Protein AF-A0A352MIS0-F1 (afdb_monomer)

Solvent-accessible surface area (backbone atoms only — not comparable to full-atom values): 17230 Å² total; per-residue (Å²): 138,83,95,78,82,84,82,81,82,77,75,85,84,71,78,80,76,74,61,57,56,90,93,34,52,47,68,67,62,78,42,65,86,49,100,72,74,63,78,49,75,65,52,46,50,50,43,48,70,75,68,49,90,69,54,74,72,46,47,55,50,47,52,57,45,40,67,76,45,47,64,54,34,62,76,64,74,35,52,68,59,52,49,52,56,51,53,59,48,39,67,74,35,64,91,38,66,60,61,33,38,48,48,30,53,39,48,21,69,66,20,50,86,85,36,50,70,58,15,32,54,34,46,54,53,35,52,49,54,57,71,79,37,98,69,84,61,54,73,66,54,46,49,52,53,51,46,45,56,70,72,40,88,66,49,78,54,63,66,58,46,51,52,50,29,49,55,28,47,75,69,66,38,39,70,64,23,42,54,46,37,50,51,35,50,75,46,58,47,63,44,30,48,39,28,44,51,37,20,50,40,27,46,72,68,70,36,52,73,58,16,53,51,30,43,49,53,21,60,74,49,42,90,80,36,60,67,41,41,56,52,54,48,43,49,56,51,36,51,57,25,48,59,67,75,40,88,37,61,74,47,51,57,50,41,58,59,53,70,71,46,88,75,33,56,49,85,69,96,49,63,74,53,51,62,73,44,47,90,59,35,53,75,66,58,45,52,51,52,53,53,51,53,52,66,40,43,41,79,90,120

Radius of gyration: 29.42 Å; Cα contacts (8 Å, |Δi|>4): 271; chains: 1; bounding box: 71×63×83 Å

Secondary structure (DSSP, 8-state):
--S---SSS----------EETTEETHHHHTTTSTT----HHHHHHHHHTTPPPPHHHHHHHHHHHHH-THHHHHTT-HHHHHHHHHHHHHHTTT-HHHHHHHHHHHHHHHTTT-HHHHHHHHHHHHHHHHHS-----HHHHHHHHHHHHH-TTS--HHHHHHHHHHHHHTT-HHHHHHHHHHHHHTTTTHHHHHHHHHHHHHHTT-HHHHHHHHHHHHHTGGGS-TTHHHHHHHHHHHHHHHTT---HHHHHHHHHHTT-GGG------HHHHHHHGGGS-HHHHHHHHHHHHHHH----

Mean predicted aligned error: 11.11 Å

Foldseek 3Di:
DDDPPPPPPDDPPPPPPQDDDPNHRPLQVVQVPDPPSDDDLVRLLVCVLVVHDDDPSSLVSVLVCLLVPVVSCVVSVNLVVNLVSLVVVLVVCVVPLQVNLSSLLSNLVSCQPPPVVSSLVSLVVSVVSVVVDPDDHDPVSVVSNLVCLVPGPSDPDLVNLVVVLVVCVVVVVLVSSLVSLVSCVVNVPLNLQS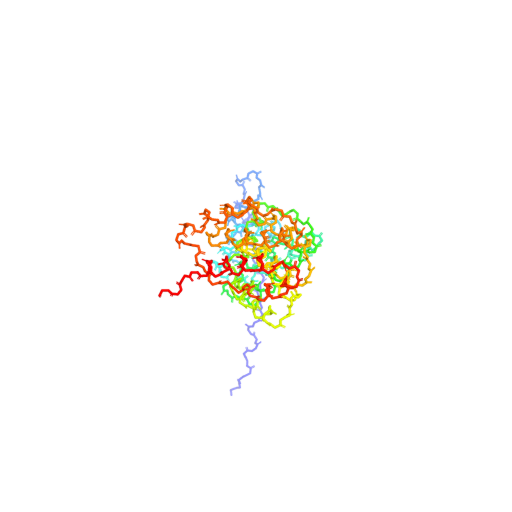LLVNLLSCLLVVNNVSSVVSLVVSVVPVVSHDLLSVLSSLLSVLLSCQLVVHDSVVSVVVNVVSLVDPRNADDDDCVSSLVVCVVSGDPVSSVVSVVSNVSRNDPPD

pLDDT: mean 87.42, std 15.64, range [34.31, 98.69]

Sequence (301 aa):
MDFDDFHLLTEPFSEKIDICMDDSPLDSFLYRINSRNMPTPADVTKRWAEGYPLTDPMNKALIAILVNKISIAVSLDRVKEAESILANELEKVKNNPAECIKLLITMIMLNERLYPAEAKSFYTKAKKLVSDHEIMLDVQTKNSWRLLNMTGDFGANPHILRSRALELIENKKYAEAENIYHEMIELNFELPGTLCHLARVQLLSGREKEAEKSITKAWKIRNMALRYVVPRIIFLRILLLMTKKKDPSLWMARMKKELQNPDIFMEWHIQPLLDIFKSRLTAENHKVLATLAVSMQGKNN

Structure (mmCIF, N/CA/C/O backbone):
data_AF-A0A352MIS0-F1
#
_entry.id   AF-A0A352MIS0-F1
#
loop_
_atom_site.group_PDB
_atom_site.id
_atom_site.type_symbol
_atom_site.label_atom_id
_atom_site.label_alt_id
_atom_site.label_comp_id
_atom_site.label_asym_id
_atom_site.label_entity_id
_atom_site.label_seq_id
_atom_site.pdbx_PDB_ins_code
_atom_site.Cartn_x
_atom_site.Cartn_y
_atom_site.Cartn_z
_atom_site.occupancy
_atom_site.B_iso_or_equiv
_atom_site.auth_seq_id
_atom_site.auth_comp_id
_atom_site.auth_asym_id
_atom_site.auth_atom_id
_atom_site.pdbx_PDB_model_num
ATOM 1 N N . MET A 1 1 ? 20.691 -42.043 -51.158 1.00 40.97 1 MET A N 1
ATOM 2 C CA . MET A 1 1 ? 20.683 -40.568 -51.168 1.00 40.97 1 MET A CA 1
ATOM 3 C C . MET A 1 1 ? 20.412 -40.197 -49.728 1.00 40.97 1 MET A C 1
ATOM 5 O O . MET A 1 1 ? 19.285 -40.373 -49.281 1.00 40.97 1 MET A O 1
ATOM 9 N N . ASP A 1 2 ? 21.489 -39.923 -48.997 1.00 34.31 2 ASP A N 1
ATOM 10 C CA . ASP A 1 2 ? 21.496 -39.780 -47.540 1.00 34.31 2 ASP A CA 1
ATOM 11 C C . ASP A 1 2 ? 21.070 -38.376 -47.106 1.00 34.31 2 ASP A C 1
ATOM 13 O O . ASP A 1 2 ? 21.185 -37.410 -47.857 1.00 34.31 2 ASP A O 1
ATOM 17 N N . PHE A 1 3 ? 20.529 -38.306 -45.893 1.00 40.22 3 PHE A N 1
ATOM 18 C CA . PHE A 1 3 ? 19.785 -37.183 -45.323 1.00 40.22 3 PHE A CA 1
ATOM 19 C C . PHE A 1 3 ? 20.641 -36.373 -44.324 1.00 40.22 3 PHE A C 1
ATOM 21 O O . PHE A 1 3 ? 20.121 -35.919 -43.312 1.00 40.22 3 PHE A O 1
ATOM 28 N N . ASP A 1 4 ? 21.944 -36.209 -44.596 1.00 44.50 4 ASP A N 1
ATOM 29 C CA . ASP A 1 4 ? 22.928 -35.674 -43.629 1.00 44.50 4 ASP A CA 1
ATOM 30 C C . ASP A 1 4 ? 23.561 -34.307 -43.987 1.00 44.50 4 ASP A C 1
ATOM 32 O O . ASP A 1 4 ? 24.426 -33.825 -43.262 1.00 44.50 4 ASP A O 1
ATOM 36 N N . ASP A 1 5 ? 23.100 -33.600 -45.027 1.00 41.38 5 ASP A N 1
ATOM 37 C CA . ASP A 1 5 ? 23.770 -32.372 -45.522 1.00 41.38 5 ASP A CA 1
ATOM 38 C C . ASP A 1 5 ? 23.096 -31.026 -45.161 1.00 41.38 5 ASP A C 1
ATOM 40 O O . ASP A 1 5 ? 23.342 -30.004 -45.801 1.00 41.38 5 ASP A O 1
ATOM 44 N N . PHE A 1 6 ? 22.261 -30.958 -44.116 1.00 42.59 6 PHE A N 1
ATOM 45 C CA . PHE A 1 6 ? 21.561 -29.708 -43.741 1.00 42.59 6 PHE A CA 1
ATOM 46 C C . PHE A 1 6 ? 22.220 -28.864 -42.632 1.00 42.59 6 PHE A C 1
ATOM 48 O O . PHE A 1 6 ? 21.661 -27.844 -42.228 1.00 42.59 6 PHE A O 1
ATOM 55 N N . HIS A 1 7 ? 23.421 -29.222 -42.165 1.00 42.97 7 HIS A N 1
ATOM 56 C CA . HIS A 1 7 ? 24.112 -28.500 -41.082 1.00 42.97 7 HIS A CA 1
ATOM 57 C C . HIS A 1 7 ? 25.207 -27.509 -41.526 1.00 42.97 7 HIS A C 1
ATOM 59 O O . HIS A 1 7 ? 25.875 -26.934 -40.672 1.00 42.97 7 HIS A O 1
ATOM 65 N N . LEU A 1 8 ? 25.368 -27.239 -42.828 1.00 40.41 8 LEU A N 1
ATOM 66 C CA . LEU A 1 8 ? 26.449 -26.381 -43.349 1.00 40.41 8 LEU A CA 1
ATOM 67 C C . LEU A 1 8 ? 26.016 -25.001 -43.892 1.00 40.41 8 LEU A C 1
ATOM 69 O O . LEU A 1 8 ? 26.802 -24.347 -44.567 1.00 40.41 8 LEU A O 1
ATOM 73 N N . LEU A 1 9 ? 24.806 -24.508 -43.592 1.00 39.47 9 LEU A N 1
ATOM 74 C CA . LEU A 1 9 ? 24.324 -23.202 -44.096 1.00 39.47 9 LEU A CA 1
ATOM 75 C C . LEU A 1 9 ? 23.905 -22.195 -43.013 1.00 39.47 9 LEU A C 1
ATOM 77 O O . LEU A 1 9 ? 23.028 -21.363 -43.231 1.00 39.47 9 LEU A O 1
ATOM 81 N N . THR A 1 10 ? 24.562 -22.216 -41.855 1.00 41.19 10 THR A N 1
ATOM 82 C CA . THR A 1 10 ? 24.451 -21.127 -40.870 1.00 41.19 10 THR A CA 1
ATOM 83 C C . THR A 1 10 ? 25.822 -20.718 -40.348 1.00 41.19 10 THR A C 1
ATOM 85 O O . THR A 1 10 ? 26.077 -20.765 -39.148 1.00 41.19 10 THR A O 1
ATOM 88 N N . GLU A 1 11 ? 26.713 -20.301 -41.243 1.00 43.19 11 GLU A N 1
ATOM 89 C CA . GLU A 1 11 ? 27.744 -19.343 -40.844 1.00 43.19 11 GLU A CA 1
ATOM 90 C C . GLU A 1 11 ? 27.165 -17.931 -41.009 1.00 43.19 11 GLU A C 1
ATOM 92 O O . GLU A 1 11 ? 26.722 -17.578 -42.107 1.00 43.19 11 GLU A O 1
ATOM 97 N N . PRO A 1 12 ? 27.110 -17.104 -39.949 1.00 41.25 12 PRO A N 1
ATOM 98 C CA . PRO A 1 12 ? 26.724 -15.714 -40.092 1.00 41.25 12 PRO A CA 1
ATOM 99 C C . PRO A 1 12 ? 27.870 -14.974 -40.786 1.00 41.25 12 PRO A C 1
ATOM 101 O O . PRO A 1 12 ? 28.792 -14.476 -40.143 1.00 41.25 12 PRO A O 1
ATOM 104 N N . PHE A 1 13 ? 27.796 -14.863 -42.110 1.00 43.03 13 PHE A N 1
ATOM 105 C CA . PHE A 1 13 ? 28.510 -13.819 -42.835 1.00 43.03 13 PHE A CA 1
ATOM 106 C C . PHE A 1 13 ? 27.913 -12.466 -42.426 1.00 43.03 13 PHE A C 1
ATOM 108 O O . PHE A 1 13 ? 27.012 -11.941 -43.073 1.00 43.03 13 PHE A O 1
ATOM 115 N N . SER A 1 14 ? 28.399 -11.899 -41.321 1.00 44.19 14 SER A N 1
ATOM 116 C CA . SER A 1 14 ? 28.256 -10.470 -41.038 1.00 44.19 14 SER A CA 1
ATOM 117 C C . SER A 1 14 ? 29.615 -9.791 -41.191 1.00 44.19 14 SER A C 1
ATOM 119 O O . SER A 1 14 ? 30.141 -9.180 -40.257 1.00 44.19 14 SER A O 1
ATOM 121 N N . GLU A 1 15 ? 30.211 -9.896 -42.377 1.00 49.03 15 GLU A N 1
ATOM 122 C CA . GLU A 1 15 ? 31.185 -8.884 -42.765 1.00 49.03 15 GLU A CA 1
ATOM 123 C C . GLU A 1 15 ? 30.423 -7.566 -42.900 1.00 49.03 15 GLU A C 1
ATOM 125 O O . GLU A 1 15 ? 29.580 -7.377 -43.777 1.00 49.03 15 GLU A O 1
ATOM 130 N N . LYS A 1 16 ? 30.659 -6.687 -41.925 1.00 52.78 16 LYS A N 1
ATOM 131 C CA . LYS A 1 16 ? 30.190 -5.306 -41.895 1.00 52.78 16 LYS A CA 1
ATOM 132 C C . LYS A 1 16 ? 30.601 -4.621 -43.197 1.00 52.78 16 LYS A C 1
ATOM 134 O O . LYS A 1 16 ? 31.749 -4.211 -43.347 1.00 52.78 16 LYS A O 1
ATOM 139 N N . ILE A 1 17 ? 29.658 -4.460 -44.116 1.00 52.78 17 ILE A N 1
ATOM 140 C CA . ILE A 1 17 ? 29.817 -3.516 -45.217 1.00 52.78 17 ILE A CA 1
ATOM 141 C C . ILE A 1 17 ? 29.488 -2.143 -44.636 1.00 52.78 17 ILE A C 1
ATOM 143 O O . ILE A 1 17 ? 28.325 -1.739 -44.584 1.00 52.78 17 ILE A O 1
ATOM 147 N N . ASP A 1 18 ? 30.510 -1.441 -44.145 1.00 56.28 18 ASP A N 1
ATOM 148 C CA . ASP A 1 18 ? 30.390 -0.003 -43.929 1.00 56.28 18 ASP A CA 1
ATOM 149 C C . ASP A 1 18 ? 30.204 0.629 -45.312 1.00 56.28 18 ASP A C 1
ATOM 151 O O . ASP A 1 18 ? 31.108 0.629 -46.149 1.00 56.28 18 ASP A O 1
ATOM 155 N N . ILE A 1 19 ? 28.988 1.103 -45.592 1.00 69.06 19 ILE A N 1
ATOM 156 C CA . ILE A 1 19 ? 28.711 1.836 -46.825 1.00 69.06 19 ILE A CA 1
ATOM 157 C C . ILE A 1 19 ? 29.502 3.140 -46.724 1.00 69.06 19 ILE A C 1
ATOM 159 O O . ILE A 1 19 ? 29.155 4.027 -45.944 1.00 69.06 19 ILE A O 1
ATOM 163 N N . CYS A 1 20 ? 30.590 3.232 -47.478 1.00 62.69 20 CYS A N 1
ATOM 164 C CA . CYS A 1 20 ? 31.416 4.426 -47.573 1.00 62.69 20 CYS A CA 1
ATOM 165 C C . CYS A 1 20 ? 31.039 5.219 -48.826 1.00 62.69 20 CYS A C 1
ATOM 167 O O . CYS A 1 20 ? 30.772 4.649 -49.883 1.00 62.69 20 CYS A O 1
ATOM 169 N N . MET A 1 21 ? 31.044 6.543 -48.706 1.00 63.47 21 MET A N 1
ATOM 170 C CA . MET A 1 21 ? 31.012 7.468 -49.835 1.00 63.47 21 MET A CA 1
ATOM 171 C C . MET A 1 21 ? 32.307 8.282 -49.756 1.00 63.47 21 MET A C 1
ATOM 173 O O . MET A 1 21 ? 32.546 8.939 -48.748 1.00 63.47 21 MET A O 1
ATOM 177 N N . ASP A 1 22 ? 33.179 8.174 -50.759 1.00 73.38 22 ASP A N 1
ATOM 178 C CA . ASP A 1 22 ? 34.514 8.803 -50.772 1.00 73.38 22 ASP A CA 1
ATOM 179 C C . ASP A 1 22 ? 35.348 8.520 -49.502 1.00 73.38 22 ASP A C 1
ATOM 181 O O . ASP A 1 22 ? 35.719 9.433 -48.759 1.00 73.38 22 ASP A O 1
ATOM 185 N N . ASP A 1 23 ? 35.583 7.233 -49.208 1.00 68.94 23 ASP A N 1
ATOM 186 C CA . ASP A 1 23 ? 36.371 6.733 -48.060 1.00 68.94 23 ASP A CA 1
ATOM 187 C C . ASP A 1 23 ? 35.885 7.181 -46.670 1.00 68.94 23 ASP A C 1
ATOM 189 O O . ASP A 1 23 ? 36.512 6.910 -45.645 1.00 68.94 23 ASP A O 1
ATOM 193 N N . SER A 1 24 ? 34.736 7.849 -46.616 1.00 54.53 24 SER A N 1
ATOM 194 C CA . SER A 1 24 ? 34.107 8.318 -45.394 1.00 54.53 24 SER A CA 1
ATOM 195 C C . SER A 1 24 ? 32.821 7.517 -45.166 1.00 54.53 24 SER A C 1
ATOM 197 O O . SER A 1 24 ? 32.026 7.365 -46.099 1.00 54.53 24 SER A O 1
ATOM 199 N N . PRO A 1 25 ? 32.566 7.003 -43.949 1.00 72.75 25 PRO A N 1
ATOM 200 C CA . PRO A 1 25 ? 31.336 6.269 -43.660 1.00 72.75 25 PRO A CA 1
ATOM 201 C C . PRO A 1 25 ? 30.116 7.121 -44.017 1.00 72.75 25 PRO A C 1
ATOM 203 O O . PRO A 1 25 ? 30.096 8.308 -43.686 1.00 72.75 25 PRO A O 1
ATOM 206 N N . LEU A 1 26 ? 29.091 6.552 -44.655 1.00 66.44 26 LEU A N 1
ATOM 207 C CA . LEU A 1 26 ? 27.882 7.277 -45.081 1.00 66.44 26 LEU A CA 1
ATOM 208 C C . LEU A 1 26 ? 27.236 8.067 -43.925 1.00 66.44 26 LEU A C 1
ATOM 210 O O . LEU A 1 26 ? 26.732 9.175 -44.119 1.00 66.44 26 LEU A O 1
ATOM 214 N N . ASP A 1 27 ? 27.348 7.548 -42.701 1.00 57.06 27 ASP A N 1
ATOM 215 C CA . ASP A 1 27 ? 26.928 8.221 -41.469 1.00 57.06 27 ASP A CA 1
ATOM 216 C C . ASP A 1 27 ? 27.553 9.611 -41.308 1.00 57.06 27 ASP A C 1
ATOM 218 O O . ASP A 1 27 ? 26.887 10.557 -40.896 1.00 57.06 27 ASP A O 1
ATOM 222 N N . SER A 1 28 ? 28.817 9.777 -41.691 1.00 61.03 28 SER A N 1
ATOM 223 C CA . SER A 1 28 ? 29.518 11.059 -41.604 1.00 61.03 28 SER A CA 1
ATOM 224 C C . SER A 1 28 ? 28.918 12.141 -42.511 1.00 61.03 28 SER A C 1
ATOM 226 O O . SER A 1 28 ? 29.095 13.325 -42.228 1.00 61.03 28 SER A O 1
ATOM 228 N N . PHE A 1 29 ? 28.174 11.771 -43.559 1.00 60.41 29 PHE A N 1
ATOM 229 C CA . PHE A 1 29 ? 27.500 12.720 -44.449 1.00 60.41 29 PHE A CA 1
ATOM 230 C C . PHE A 1 29 ? 26.095 13.072 -43.974 1.00 60.41 29 PHE A C 1
ATOM 232 O O . PHE A 1 29 ? 25.704 14.235 -44.065 1.00 60.41 29 PHE A O 1
ATOM 239 N N . LEU A 1 30 ? 25.359 12.108 -43.414 1.00 58.03 30 LEU A N 1
ATOM 240 C CA . LEU A 1 30 ? 23.990 12.333 -42.937 1.00 58.03 30 LEU A CA 1
ATOM 241 C C . LEU A 1 30 ? 23.923 13.341 -41.775 1.00 58.03 30 LEU A C 1
ATOM 243 O O . LEU A 1 30 ? 22.932 14.056 -41.644 1.00 58.03 30 LEU A O 1
ATOM 247 N N . TYR A 1 31 ? 24.989 13.468 -40.974 1.00 59.62 31 TYR A N 1
ATOM 248 C CA . TYR A 1 31 ? 25.015 14.354 -39.800 1.00 59.62 31 TYR A CA 1
ATOM 249 C C . TYR A 1 31 ? 25.766 15.687 -39.998 1.00 59.62 31 TYR A C 1
ATOM 251 O O . TYR A 1 31 ? 25.828 16.485 -39.062 1.00 59.62 31 TYR A O 1
ATOM 259 N N . ARG A 1 32 ? 26.287 15.983 -41.202 1.00 51.62 32 ARG A N 1
ATOM 260 C CA . ARG A 1 32 ? 27.122 17.179 -41.480 1.00 51.62 32 ARG A CA 1
ATOM 261 C C . ARG A 1 32 ? 26.410 18.534 -41.353 1.00 51.62 32 ARG A C 1
ATOM 263 O O . ARG A 1 32 ? 27.087 19.552 -41.258 1.00 51.62 32 ARG A O 1
ATOM 270 N N . ILE A 1 33 ? 25.075 18.581 -41.367 1.00 53.00 33 ILE A N 1
ATOM 271 C CA . ILE A 1 33 ? 24.319 19.852 -41.440 1.00 53.00 33 ILE A CA 1
ATOM 272 C C . ILE A 1 33 ? 23.927 20.396 -40.050 1.00 53.00 33 ILE A C 1
ATOM 274 O O . ILE A 1 33 ? 23.596 21.573 -39.916 1.00 53.00 33 ILE A O 1
ATOM 278 N N . ASN A 1 34 ? 24.041 19.599 -38.981 1.00 52.34 34 ASN A N 1
ATOM 279 C CA . ASN A 1 34 ? 23.804 20.072 -37.615 1.00 52.34 34 ASN A CA 1
ATOM 280 C C . ASN A 1 34 ? 25.132 20.371 -36.915 1.00 52.34 34 ASN A C 1
ATOM 282 O O . ASN A 1 34 ? 25.963 19.484 -36.746 1.00 52.34 34 ASN A O 1
ATOM 286 N N . SER A 1 35 ? 25.291 21.588 -36.393 1.00 53.94 35 SER A N 1
ATOM 287 C CA . SER A 1 35 ? 26.487 22.090 -35.687 1.00 53.94 35 SER A CA 1
ATOM 288 C C . SER A 1 35 ? 26.909 21.310 -34.424 1.00 53.94 35 SER A C 1
ATOM 290 O O . SER A 1 35 ? 27.808 21.740 -33.705 1.00 53.94 35 SER A O 1
ATOM 292 N N . ARG A 1 36 ? 26.272 20.169 -34.126 1.00 58.12 36 ARG A N 1
ATOM 293 C CA . ARG A 1 36 ? 26.530 19.328 -32.950 1.00 58.12 36 ARG A CA 1
ATOM 294 C C . ARG A 1 36 ? 26.977 17.894 -33.262 1.00 58.12 36 ARG A C 1
ATOM 296 O O . ARG A 1 36 ? 27.264 17.189 -32.303 1.00 58.12 36 ARG A O 1
ATOM 303 N N . ASN A 1 37 ? 27.051 17.452 -34.528 1.00 71.44 37 ASN A N 1
ATOM 304 C CA . ASN A 1 37 ? 27.482 16.087 -34.917 1.00 71.44 37 ASN A CA 1
ATOM 305 C C . ASN A 1 37 ? 26.815 14.931 -34.130 1.00 71.44 37 ASN A C 1
ATOM 307 O O . ASN A 1 37 ? 27.353 13.828 -34.070 1.00 71.44 37 ASN A O 1
ATOM 311 N N . MET A 1 38 ? 25.660 15.159 -33.500 1.00 75.44 38 MET A N 1
ATOM 312 C CA . MET A 1 38 ? 24.995 14.159 -32.668 1.00 75.44 38 MET A CA 1
ATOM 313 C C . MET A 1 38 ? 23.722 13.681 -33.367 1.00 75.44 38 MET A C 1
ATOM 315 O O . MET A 1 38 ? 22.924 14.527 -33.783 1.00 75.44 38 MET A O 1
ATOM 319 N N . PRO A 1 39 ? 23.518 12.358 -33.488 1.00 84.06 39 PRO A N 1
ATOM 320 C CA . PRO A 1 39 ? 22.301 11.804 -34.063 1.00 84.06 39 PRO A CA 1
ATOM 321 C C . PRO A 1 39 ? 21.094 12.249 -33.234 1.00 84.06 39 PRO A C 1
ATOM 323 O O . PRO A 1 39 ? 21.139 12.274 -31.999 1.00 84.06 39 PRO A O 1
ATOM 326 N N . THR A 1 40 ? 20.007 12.620 -33.904 1.00 89.62 40 THR A N 1
ATOM 327 C CA . THR A 1 40 ? 18.755 12.947 -33.221 1.00 89.62 40 THR A CA 1
ATOM 328 C C . THR A 1 40 ? 18.119 11.675 -32.650 1.00 89.62 40 THR A C 1
ATOM 330 O O . THR A 1 40 ? 18.433 10.567 -33.094 1.00 89.62 40 THR A O 1
ATOM 333 N N . PRO A 1 41 ? 17.170 11.781 -31.702 1.00 91.94 41 PRO A N 1
ATOM 334 C CA . PRO A 1 41 ? 16.432 10.612 -31.230 1.00 91.94 41 PRO A CA 1
ATOM 335 C C . PRO A 1 41 ? 15.756 9.802 -32.348 1.00 91.94 41 PRO A C 1
ATOM 337 O O . PRO A 1 41 ? 15.657 8.578 -32.247 1.00 91.94 41 PRO A O 1
ATOM 340 N N . ALA A 1 42 ? 15.315 10.469 -33.421 1.00 91.69 42 ALA A N 1
ATOM 341 C CA . ALA A 1 42 ? 14.729 9.811 -34.585 1.00 91.69 42 ALA A CA 1
ATOM 342 C C . ALA A 1 42 ? 15.775 9.000 -35.361 1.00 91.69 42 ALA A C 1
ATOM 344 O O . ALA A 1 42 ? 15.501 7.856 -35.713 1.00 91.69 42 ALA A O 1
ATOM 345 N N . ASP A 1 43 ? 16.979 9.546 -35.545 1.00 93.19 43 ASP A N 1
ATOM 346 C CA . ASP A 1 43 ? 18.075 8.858 -36.235 1.00 93.19 43 ASP A CA 1
ATOM 347 C C . ASP A 1 43 ? 18.523 7.612 -35.466 1.00 93.19 43 ASP A C 1
ATOM 349 O O . ASP A 1 43 ? 18.662 6.538 -36.047 1.00 93.19 43 ASP A O 1
ATOM 353 N N . VAL A 1 44 ? 18.669 7.730 -34.139 1.00 95.44 44 VAL A N 1
ATOM 354 C CA . VAL A 1 44 ? 19.007 6.593 -33.267 1.00 95.44 44 VAL A CA 1
ATOM 355 C C . VAL A 1 44 ? 17.928 5.513 -33.344 1.00 95.44 44 VAL A C 1
ATOM 357 O O . VAL A 1 44 ? 18.248 4.340 -33.512 1.00 95.44 44 VAL A O 1
ATOM 360 N N . THR A 1 45 ? 16.651 5.902 -33.267 1.00 94.12 45 THR A N 1
ATOM 361 C CA . THR A 1 45 ? 15.527 4.955 -33.326 1.00 94.12 45 THR A CA 1
ATOM 362 C C . THR A 1 45 ? 15.437 4.267 -34.685 1.00 94.12 45 THR A C 1
ATOM 364 O O . THR A 1 45 ? 15.220 3.061 -34.735 1.00 94.12 45 THR A O 1
ATOM 367 N N . LYS A 1 46 ? 15.616 5.014 -35.782 1.00 94.50 46 LYS A N 1
ATOM 368 C CA . LYS A 1 46 ? 15.592 4.472 -37.144 1.00 94.50 46 LYS A CA 1
ATOM 369 C C . LYS A 1 46 ? 16.731 3.477 -37.353 1.00 94.50 46 LYS A C 1
ATOM 371 O O . LYS A 1 46 ? 16.478 2.345 -37.748 1.00 94.50 46 LYS A O 1
ATOM 376 N N . ARG A 1 47 ? 17.959 3.874 -37.009 1.00 95.00 47 ARG A N 1
ATOM 377 C CA . ARG A 1 47 ? 19.142 3.012 -37.114 1.00 95.00 47 ARG A CA 1
ATOM 378 C C . ARG A 1 47 ? 18.974 1.729 -36.300 1.00 95.00 47 ARG A C 1
ATOM 380 O O . ARG A 1 47 ? 19.298 0.647 -36.780 1.00 95.00 47 ARG A O 1
ATOM 387 N N . TRP A 1 48 ? 18.441 1.859 -35.085 1.00 96.69 48 TRP A N 1
ATOM 388 C CA . TRP A 1 48 ? 18.119 0.720 -34.238 1.00 96.69 48 TRP A CA 1
ATOM 389 C C . TRP A 1 48 ? 17.065 -0.186 -34.882 1.00 96.69 48 TRP A C 1
ATOM 391 O O . TRP A 1 48 ? 17.294 -1.382 -34.984 1.00 96.69 48 TRP A O 1
ATOM 401 N N . ALA A 1 49 ? 15.959 0.367 -35.391 1.00 95.56 49 ALA A N 1
ATOM 402 C CA . ALA A 1 49 ? 14.910 -0.394 -36.075 1.00 95.56 49 ALA A CA 1
ATOM 403 C C . ALA A 1 49 ? 15.454 -1.223 -37.252 1.00 95.56 49 ALA A C 1
ATOM 405 O O . ALA A 1 49 ? 15.082 -2.384 -37.417 1.00 95.56 49 ALA A O 1
ATOM 406 N N . GLU A 1 50 ? 16.374 -0.640 -38.021 1.00 95.31 50 GLU A N 1
ATOM 407 C CA . GLU A 1 50 ? 17.043 -1.265 -39.167 1.00 95.31 50 GLU A CA 1
ATOM 408 C C . GLU A 1 50 ? 18.095 -2.320 -38.760 1.00 95.31 50 GLU A C 1
ATOM 410 O O . GLU A 1 50 ? 18.638 -3.013 -39.615 1.00 95.31 50 GLU A O 1
ATOM 415 N N . GLY A 1 51 ? 18.370 -2.492 -37.461 1.00 94.44 51 GLY A N 1
ATOM 416 C CA . GLY A 1 51 ? 19.299 -3.502 -36.942 1.00 94.44 51 GLY A CA 1
ATOM 417 C C . GLY A 1 51 ? 20.769 -3.153 -37.076 1.00 94.44 51 GLY A C 1
ATOM 418 O O . GLY A 1 51 ? 21.623 -4.013 -36.863 1.00 94.44 51 GLY A O 1
ATOM 419 N N . TYR A 1 52 ? 21.077 -1.897 -37.380 1.00 93.94 52 TYR A N 1
ATOM 420 C CA . TYR A 1 52 ? 22.453 -1.441 -37.413 1.00 93.94 52 TYR A CA 1
ATOM 421 C C . TYR A 1 52 ? 23.030 -1.319 -35.997 1.00 93.94 52 TYR A C 1
ATOM 423 O O . TYR A 1 52 ? 22.332 -0.911 -35.062 1.00 93.94 52 TYR A O 1
ATOM 431 N N . PRO A 1 53 ? 24.333 -1.597 -35.828 1.00 91.38 53 PRO A N 1
ATOM 432 C CA . PRO A 1 53 ? 25.001 -1.414 -34.552 1.00 91.38 53 PRO A CA 1
ATOM 433 C C . PRO A 1 53 ? 24.980 0.062 -34.140 1.00 91.38 53 PRO A C 1
ATOM 435 O O . PRO A 1 53 ? 25.210 0.970 -34.950 1.00 91.38 53 PRO A O 1
ATOM 438 N N . LEU A 1 54 ? 24.731 0.285 -32.852 1.00 92.62 54 LEU A N 1
ATOM 439 C CA . LEU A 1 54 ? 24.757 1.601 -32.228 1.00 92.62 54 LEU A CA 1
ATOM 440 C C . LEU A 1 54 ? 26.104 1.830 -31.542 1.00 92.62 54 LEU A C 1
ATOM 442 O O . LEU A 1 54 ? 26.643 0.941 -30.883 1.00 92.62 54 LEU A O 1
ATOM 446 N N . THR A 1 55 ? 26.635 3.042 -31.673 1.00 92.00 55 THR A N 1
ATOM 447 C CA . THR A 1 55 ? 27.801 3.490 -30.899 1.00 92.00 55 THR A CA 1
ATOM 448 C C . THR A 1 55 ? 27.429 3.689 -29.426 1.00 92.00 55 THR A C 1
ATOM 450 O O . THR A 1 55 ? 26.252 3.817 -29.089 1.00 92.00 55 THR A O 1
ATOM 453 N N . ASP A 1 56 ? 28.408 3.786 -28.524 1.00 90.94 56 ASP A N 1
ATOM 454 C CA . ASP A 1 56 ? 28.130 4.025 -27.097 1.00 90.94 56 ASP A CA 1
ATOM 455 C C . ASP A 1 56 ? 27.282 5.285 -26.826 1.00 90.94 56 ASP A C 1
ATOM 457 O O . ASP A 1 56 ? 26.327 5.200 -26.045 1.00 90.94 56 ASP A O 1
ATOM 461 N N . PRO A 1 57 ? 27.537 6.447 -27.468 1.00 92.38 57 PRO A N 1
ATOM 462 C CA . PRO A 1 57 ? 26.658 7.608 -27.334 1.00 92.38 57 PRO A CA 1
ATOM 463 C C . PRO A 1 57 ? 25.231 7.344 -27.834 1.00 92.38 57 PRO A C 1
ATOM 465 O O . PRO A 1 57 ? 24.272 7.775 -27.193 1.00 92.38 57 PRO A O 1
ATOM 468 N N . MET A 1 58 ? 25.077 6.607 -28.941 1.00 94.12 58 MET A N 1
ATOM 469 C CA . MET A 1 58 ? 23.765 6.220 -29.471 1.00 94.12 58 MET A CA 1
ATOM 470 C C . MET A 1 58 ? 23.036 5.255 -28.533 1.00 94.12 58 MET A C 1
ATOM 472 O O . MET A 1 58 ? 21.843 5.427 -28.317 1.00 94.12 58 MET A O 1
ATOM 476 N N . ASN A 1 59 ? 23.736 4.298 -27.916 1.00 95.19 59 ASN A N 1
ATOM 477 C CA . ASN A 1 59 ? 23.162 3.399 -26.913 1.00 95.19 59 ASN A CA 1
ATOM 478 C C . ASN A 1 59 ? 22.644 4.173 -25.696 1.00 95.19 59 ASN A C 1
ATOM 480 O O . ASN A 1 59 ? 21.518 3.949 -25.253 1.00 95.19 59 ASN A O 1
ATOM 484 N N . LYS A 1 60 ? 23.415 5.145 -25.191 1.00 93.75 60 LYS A N 1
ATOM 485 C CA . LYS A 1 60 ? 22.961 6.030 -24.103 1.00 93.75 60 LYS A CA 1
ATOM 486 C C . LYS A 1 60 ? 21.724 6.836 -24.503 1.00 93.75 60 LYS A C 1
ATOM 488 O O . LYS A 1 60 ? 20.787 6.957 -23.713 1.00 93.75 60 LYS A O 1
ATOM 493 N N . ALA A 1 61 ? 21.701 7.360 -25.729 1.00 94.38 61 ALA A N 1
ATOM 494 C CA . ALA A 1 61 ? 20.537 8.058 -26.262 1.00 94.38 61 ALA A CA 1
ATOM 495 C C . ALA A 1 61 ? 19.323 7.123 -26.389 1.00 94.38 61 ALA A C 1
ATOM 497 O O . ALA A 1 61 ? 18.225 7.504 -25.988 1.00 94.38 61 ALA A O 1
ATOM 498 N N . LEU A 1 62 ? 19.515 5.890 -26.866 1.00 96.31 62 LEU A N 1
ATOM 499 C CA . LEU A 1 62 ? 18.459 4.886 -26.972 1.00 96.31 62 LEU A CA 1
ATOM 500 C C . LEU A 1 62 ? 17.873 4.538 -25.600 1.00 96.31 62 LEU A C 1
ATOM 502 O O . LEU A 1 62 ? 16.655 4.528 -25.460 1.00 96.31 62 LEU A O 1
ATOM 506 N N . ILE A 1 63 ? 18.698 4.335 -24.570 1.00 96.88 63 ILE A N 1
ATOM 507 C CA . ILE A 1 63 ? 18.217 4.098 -23.198 1.00 96.88 63 ILE A CA 1
ATOM 508 C C . ILE A 1 63 ? 17.335 5.261 -22.730 1.00 96.88 63 ILE A C 1
ATOM 510 O O . ILE A 1 63 ? 16.224 5.040 -22.246 1.00 96.88 63 ILE A O 1
ATOM 514 N N . ALA A 1 64 ? 17.779 6.505 -22.932 1.00 95.38 64 ALA A N 1
ATOM 515 C CA . ALA A 1 64 ? 16.986 7.681 -22.580 1.00 95.38 64 ALA A CA 1
ATOM 516 C C . ALA A 1 64 ? 15.654 7.743 -23.352 1.00 95.38 64 ALA A C 1
ATOM 518 O O . ALA A 1 64 ? 14.629 8.129 -22.785 1.00 95.38 64 ALA A O 1
ATOM 519 N N . ILE A 1 65 ? 15.643 7.343 -24.627 1.00 95.12 65 ILE A N 1
ATOM 520 C CA . ILE A 1 65 ? 14.425 7.241 -25.442 1.00 95.12 65 ILE A CA 1
ATOM 521 C C . ILE A 1 65 ? 13.495 6.163 -24.883 1.00 95.12 65 ILE A C 1
ATOM 523 O O . ILE A 1 65 ? 12.318 6.446 -24.672 1.00 95.12 65 ILE A O 1
ATOM 527 N N . LEU A 1 66 ? 14.005 4.963 -24.599 1.00 95.38 66 LEU A N 1
ATOM 528 C CA . LEU A 1 66 ? 13.222 3.833 -24.094 1.00 95.38 66 LEU A CA 1
ATOM 529 C C . LEU A 1 66 ? 12.574 4.147 -22.742 1.00 95.38 66 LEU A C 1
ATOM 531 O O . LEU A 1 66 ? 11.386 3.890 -22.566 1.00 95.38 66 LEU A O 1
ATOM 535 N N . VAL A 1 67 ? 13.308 4.784 -21.827 1.00 94.06 67 VAL A N 1
ATOM 536 C CA . VAL A 1 67 ? 12.774 5.203 -20.519 1.00 94.06 67 VAL A CA 1
ATOM 537 C C . VAL A 1 67 ? 11.625 6.207 -20.662 1.00 94.06 67 VAL A C 1
ATOM 539 O O . VAL A 1 67 ? 10.672 6.185 -19.885 1.00 94.06 67 VAL A O 1
ATOM 542 N N . ASN A 1 68 ? 11.681 7.083 -21.667 1.00 92.44 68 ASN A N 1
ATOM 543 C CA . ASN A 1 68 ? 10.644 8.091 -21.888 1.00 92.44 68 ASN A CA 1
ATOM 544 C C . ASN A 1 68 ? 9.490 7.604 -22.777 1.00 92.44 68 ASN A C 1
ATOM 546 O O . ASN A 1 68 ? 8.370 8.098 -22.649 1.00 92.44 68 ASN A O 1
ATOM 550 N N . LYS A 1 69 ? 9.745 6.670 -23.700 1.00 94.19 69 LYS A N 1
ATOM 551 C CA . LYS A 1 69 ? 8.787 6.234 -24.724 1.00 94.19 69 LYS A CA 1
ATOM 552 C C . LYS A 1 69 ? 8.973 4.758 -25.086 1.00 94.19 69 LYS A C 1
ATOM 554 O O . LYS A 1 69 ? 9.252 4.400 -26.230 1.00 94.19 69 LYS A O 1
ATOM 559 N N . ILE A 1 70 ? 8.742 3.893 -24.101 1.00 94.62 70 ILE A N 1
ATOM 560 C CA . ILE A 1 70 ? 8.939 2.440 -24.213 1.00 94.62 70 ILE A CA 1
ATOM 561 C C . ILE A 1 70 ? 8.104 1.773 -25.321 1.00 94.62 70 ILE A C 1
ATOM 563 O O . ILE A 1 70 ? 8.495 0.741 -25.860 1.00 94.62 70 ILE A O 1
ATOM 567 N N . SER A 1 71 ? 6.990 2.393 -25.731 1.00 92.88 71 SER A N 1
ATOM 568 C CA . SER A 1 71 ? 6.130 1.898 -26.816 1.00 92.88 71 SER A CA 1
ATOM 569 C C . SER A 1 71 ? 6.831 1.799 -28.172 1.00 92.88 71 SER A C 1
ATOM 571 O O . SER A 1 71 ? 6.362 1.056 -29.034 1.00 92.88 71 SER A O 1
ATOM 573 N N . ILE A 1 72 ? 7.959 2.494 -28.364 1.00 95.00 72 ILE A N 1
ATOM 574 C CA . ILE A 1 72 ? 8.792 2.355 -29.564 1.00 95.00 72 ILE A CA 1
ATOM 575 C C . ILE A 1 72 ? 9.303 0.914 -29.699 1.00 95.00 72 ILE A C 1
ATOM 577 O O . ILE A 1 72 ? 9.180 0.343 -30.775 1.00 95.00 72 ILE A O 1
ATOM 581 N N . ALA A 1 73 ? 9.796 0.295 -28.619 1.00 95.81 73 ALA A N 1
ATOM 582 C CA . ALA A 1 73 ? 10.310 -1.078 -28.666 1.00 95.81 73 ALA A CA 1
ATOM 583 C C . ALA A 1 73 ? 9.227 -2.090 -29.062 1.00 95.81 73 ALA A C 1
ATOM 585 O O . ALA A 1 73 ? 9.482 -2.993 -29.852 1.00 95.81 73 ALA A O 1
ATOM 586 N N . VAL A 1 74 ? 8.007 -1.903 -28.549 1.00 93.00 74 VAL A N 1
ATOM 587 C CA . VAL A 1 74 ? 6.848 -2.744 -28.886 1.00 93.00 74 VAL A CA 1
ATOM 588 C C . VAL A 1 74 ? 6.429 -2.541 -30.343 1.00 93.00 74 VAL A C 1
ATOM 590 O O . VAL A 1 74 ? 6.152 -3.507 -31.041 1.00 93.00 74 VAL A O 1
ATOM 593 N N . SER A 1 75 ? 6.416 -1.294 -30.820 1.00 94.25 75 SER A N 1
ATOM 594 C CA . SER A 1 75 ? 6.011 -0.971 -32.199 1.00 94.25 75 SER A CA 1
ATOM 595 C C . SER A 1 75 ? 6.996 -1.497 -33.247 1.00 94.25 75 SER A C 1
ATOM 597 O O . SER A 1 75 ? 6.606 -1.725 -34.386 1.00 94.25 75 SER A O 1
ATOM 599 N N . LEU A 1 76 ? 8.263 -1.664 -32.864 1.00 95.38 76 LEU A N 1
ATOM 600 C CA . LEU A 1 76 ? 9.336 -2.176 -33.716 1.00 95.38 76 LEU A CA 1
ATOM 601 C C . LEU A 1 76 ? 9.576 -3.686 -33.556 1.00 95.38 76 LEU A C 1
ATOM 603 O O . LEU A 1 76 ? 10.513 -4.195 -34.157 1.00 95.38 76 LEU A O 1
ATOM 607 N N . ASP A 1 77 ? 8.788 -4.381 -32.727 1.00 95.62 77 ASP A N 1
ATOM 608 C CA . ASP A 1 77 ? 8.990 -5.796 -32.370 1.00 95.62 77 ASP A CA 1
ATOM 609 C C . ASP A 1 77 ? 10.403 -6.113 -31.828 1.00 95.62 77 ASP A C 1
ATOM 611 O O . ASP A 1 77 ? 11.001 -7.155 -32.079 1.00 95.62 77 ASP A O 1
ATOM 615 N N . ARG A 1 78 ? 10.970 -5.182 -31.049 1.00 96.81 78 ARG A N 1
ATOM 616 C CA . ARG A 1 78 ? 12.329 -5.270 -30.473 1.00 96.81 78 ARG A CA 1
ATOM 617 C C . ARG A 1 78 ? 12.333 -5.350 -28.950 1.00 96.81 78 ARG A C 1
ATOM 619 O O . ARG A 1 78 ? 13.232 -4.846 -28.278 1.00 96.81 78 ARG A O 1
ATOM 626 N N . VAL A 1 79 ? 11.313 -5.985 -28.374 1.00 95.06 79 VAL A N 1
ATOM 627 C CA . VAL A 1 79 ? 11.107 -6.035 -26.915 1.00 95.06 79 VAL A CA 1
ATOM 628 C C . VAL A 1 79 ? 12.271 -6.717 -26.191 1.00 95.06 79 VAL A C 1
ATOM 630 O O . VAL A 1 79 ? 12.794 -6.157 -25.232 1.00 95.06 79 VAL A O 1
ATOM 633 N N . LYS A 1 80 ? 12.733 -7.882 -26.665 1.00 95.88 80 LYS A N 1
ATOM 634 C CA . LYS A 1 80 ? 13.823 -8.629 -26.009 1.00 95.88 80 LYS A CA 1
ATOM 635 C C . LYS A 1 80 ? 15.182 -7.947 -26.121 1.00 95.88 80 LYS A C 1
ATOM 637 O O . LYS A 1 80 ? 15.977 -7.987 -25.187 1.00 95.88 80 LYS A O 1
ATOM 642 N N . GLU A 1 81 ? 15.430 -7.269 -27.232 1.00 96.62 81 GLU A N 1
ATOM 643 C CA . GLU A 1 81 ? 16.649 -6.486 -27.399 1.00 96.62 81 GLU A CA 1
ATOM 644 C C . GLU A 1 81 ? 16.645 -5.246 -26.498 1.00 96.62 81 GLU A C 1
ATOM 646 O O . GLU A 1 81 ? 17.624 -4.996 -25.798 1.00 96.62 81 GLU A O 1
ATOM 651 N N . ALA A 1 82 ? 15.524 -4.515 -26.438 1.00 97.06 82 ALA A N 1
ATOM 652 C CA . ALA A 1 82 ? 15.361 -3.404 -25.504 1.00 97.06 82 ALA A CA 1
ATOM 653 C C . ALA A 1 82 ? 15.544 -3.864 -24.049 1.00 97.06 82 ALA A C 1
ATOM 655 O O . ALA A 1 82 ? 16.227 -3.195 -23.276 1.00 97.06 82 ALA A O 1
ATOM 656 N N . GLU A 1 83 ? 14.994 -5.028 -23.685 1.00 96.50 83 GLU A N 1
ATOM 657 C CA . GLU A 1 83 ? 15.191 -5.644 -22.370 1.00 96.50 83 GLU A CA 1
ATOM 658 C C . GLU A 1 83 ? 16.678 -5.918 -22.095 1.00 96.50 83 GLU A C 1
ATOM 660 O O . GLU A 1 83 ? 17.177 -5.534 -21.038 1.00 96.50 83 GLU A O 1
ATOM 665 N N . SER A 1 84 ? 17.410 -6.502 -23.052 1.00 96.94 84 SER A N 1
ATOM 666 C CA . SER A 1 84 ? 18.849 -6.762 -22.914 1.00 96.94 84 SER A CA 1
ATOM 667 C C . SER A 1 84 ? 19.669 -5.478 -22.761 1.00 96.94 84 SER A C 1
ATOM 669 O O . SER A 1 84 ? 20.587 -5.437 -21.941 1.00 96.94 84 SER A O 1
ATOM 671 N N . ILE A 1 85 ? 19.351 -4.426 -23.523 1.00 97.00 85 ILE A N 1
ATOM 672 C CA . ILE A 1 85 ? 20.027 -3.123 -23.432 1.00 97.00 85 ILE A CA 1
ATOM 673 C C . ILE A 1 85 ? 19.801 -2.508 -22.044 1.00 97.00 85 ILE A C 1
ATOM 675 O O . ILE A 1 85 ? 20.754 -2.066 -21.401 1.00 97.00 85 ILE A O 1
ATOM 679 N N . LEU A 1 86 ? 18.557 -2.528 -21.555 1.00 97.50 86 LEU A N 1
ATOM 680 C CA . LEU A 1 86 ? 18.201 -2.014 -20.231 1.00 97.50 86 LEU A CA 1
ATOM 681 C C . LEU A 1 86 ? 18.833 -2.840 -19.101 1.00 97.50 86 LEU A C 1
ATOM 683 O O . LEU A 1 86 ? 19.308 -2.260 -18.129 1.00 97.50 86 LEU A O 1
ATOM 687 N N . ALA A 1 87 ? 18.895 -4.169 -19.234 1.00 97.25 87 ALA A N 1
ATOM 688 C CA . ALA A 1 87 ? 19.539 -5.051 -18.260 1.00 97.25 87 ALA A CA 1
ATOM 689 C C . ALA A 1 87 ? 21.052 -4.792 -18.157 1.00 97.25 87 ALA A C 1
ATOM 691 O O . ALA A 1 87 ? 21.595 -4.712 -17.055 1.00 97.25 87 ALA A O 1
ATOM 692 N N . ASN A 1 88 ? 21.721 -4.588 -19.296 1.00 96.88 88 ASN A N 1
ATOM 693 C CA . ASN A 1 88 ? 23.137 -4.222 -19.325 1.00 96.88 88 ASN A CA 1
ATOM 694 C C . ASN A 1 88 ? 23.386 -2.858 -18.669 1.00 96.88 88 ASN A C 1
ATOM 696 O O . ASN A 1 88 ? 24.390 -2.680 -17.981 1.00 96.88 88 ASN A O 1
ATOM 700 N N . GLU A 1 89 ? 22.489 -1.888 -18.865 1.00 97.56 89 GLU A N 1
ATOM 701 C CA . GLU A 1 89 ? 22.606 -0.590 -18.198 1.00 97.56 89 GLU A CA 1
ATOM 702 C C . GLU A 1 89 ? 22.338 -0.688 -16.693 1.00 97.56 89 GLU A C 1
ATOM 704 O O . GLU A 1 89 ? 23.059 -0.075 -15.906 1.00 97.56 89 GLU A O 1
ATOM 709 N N . LEU A 1 90 ? 21.368 -1.510 -16.282 1.00 97.12 90 LEU A N 1
ATOM 710 C CA . LEU A 1 90 ? 21.044 -1.752 -14.877 1.00 97.12 90 LEU A CA 1
ATOM 711 C C . LEU A 1 90 ? 22.269 -2.234 -14.085 1.00 97.12 90 LEU A C 1
ATOM 713 O O . LEU A 1 90 ? 22.505 -1.754 -12.977 1.00 97.12 90 LEU A O 1
ATOM 717 N N . GLU A 1 91 ? 23.088 -3.114 -14.666 1.00 97.62 91 GLU A N 1
ATOM 718 C CA . GLU A 1 91 ? 24.321 -3.597 -14.030 1.00 97.62 91 GLU A CA 1
ATOM 719 C C . GLU A 1 91 ? 25.362 -2.481 -13.837 1.00 97.62 91 GLU A C 1
ATOM 721 O O . GLU A 1 91 ? 26.049 -2.436 -12.812 1.00 97.62 91 GLU A O 1
ATOM 726 N N . LYS A 1 92 ? 25.452 -1.528 -14.775 1.00 97.19 92 LYS A N 1
ATOM 727 C CA . LYS A 1 92 ? 26.366 -0.376 -14.664 1.00 97.19 92 LYS A CA 1
ATOM 728 C C . LYS A 1 92 ? 25.927 0.604 -13.582 1.00 97.19 92 LYS A C 1
ATOM 730 O O . LYS A 1 92 ? 26.775 1.196 -12.916 1.00 97.19 92 LYS A O 1
ATOM 735 N N . VAL A 1 93 ? 24.617 0.778 -13.394 1.00 96.75 93 VAL A N 1
ATOM 736 C CA . VAL A 1 93 ? 24.053 1.722 -12.415 1.00 96.75 93 VAL A CA 1
ATOM 737 C C . VAL A 1 93 ? 23.670 1.071 -11.086 1.00 96.75 93 VAL A C 1
ATOM 739 O O . VAL A 1 93 ? 23.045 1.732 -10.264 1.00 96.75 93 VAL A O 1
ATOM 742 N N . LYS A 1 94 ? 24.082 -0.177 -10.815 1.00 96.31 94 LYS A N 1
ATOM 743 C CA . LYS A 1 94 ? 23.713 -0.932 -9.596 1.00 96.31 94 LYS A CA 1
ATOM 744 C C . LYS A 1 94 ? 24.016 -0.229 -8.267 1.00 96.31 94 LYS A C 1
ATOM 746 O O . LYS A 1 94 ? 23.354 -0.483 -7.268 1.00 96.31 94 LYS A O 1
ATOM 751 N N . ASN A 1 95 ? 24.995 0.677 -8.265 1.00 96.12 95 ASN A N 1
ATOM 752 C CA . ASN A 1 95 ? 25.377 1.483 -7.099 1.00 96.12 95 ASN A CA 1
ATOM 753 C C . ASN A 1 95 ? 24.581 2.800 -6.980 1.00 96.12 95 ASN A C 1
ATOM 755 O O . ASN A 1 95 ? 24.829 3.587 -6.071 1.00 96.12 95 ASN A O 1
ATOM 759 N N . ASN A 1 96 ? 23.648 3.062 -7.899 1.00 96.31 96 ASN A N 1
ATOM 760 C CA . ASN A 1 96 ? 22.740 4.204 -7.898 1.00 96.31 96 ASN A CA 1
ATOM 761 C C . ASN A 1 96 ? 21.286 3.695 -7.829 1.00 96.31 96 ASN A C 1
ATOM 763 O O . ASN A 1 96 ? 20.672 3.414 -8.865 1.00 96.31 96 ASN A O 1
ATOM 767 N N . PRO A 1 97 ? 20.713 3.584 -6.618 1.00 95.75 97 PRO A N 1
ATOM 768 C CA . PRO A 1 97 ? 19.375 3.031 -6.431 1.00 95.75 97 PRO A CA 1
ATOM 769 C C . PRO A 1 97 ? 18.267 3.785 -7.181 1.00 95.75 97 PRO A C 1
ATOM 771 O O . PRO A 1 97 ? 17.321 3.158 -7.655 1.00 95.75 97 PRO A O 1
ATOM 774 N N . ALA A 1 98 ? 18.383 5.109 -7.335 1.00 95.44 98 ALA A N 1
ATOM 775 C CA . ALA A 1 98 ? 17.386 5.913 -8.043 1.00 95.44 98 ALA A CA 1
ATOM 776 C C . ALA A 1 98 ? 17.324 5.558 -9.539 1.00 95.44 98 ALA A C 1
ATOM 778 O O . ALA A 1 98 ? 16.242 5.306 -10.072 1.00 95.44 98 ALA A O 1
ATOM 779 N N . GLU A 1 99 ? 18.484 5.461 -10.196 1.00 96.25 99 GLU A N 1
ATOM 780 C CA . GLU A 1 99 ? 18.562 5.044 -11.602 1.00 96.25 99 GLU A CA 1
ATOM 781 C C . GLU A 1 99 ? 18.180 3.567 -11.780 1.00 96.25 99 GLU A C 1
ATOM 783 O O . GLU A 1 99 ? 17.472 3.227 -12.728 1.00 96.25 99 GLU A O 1
ATOM 788 N N . CYS A 1 100 ? 18.535 2.693 -10.828 1.00 97.25 100 CYS A N 1
ATOM 789 C CA . CYS A 1 100 ? 18.078 1.299 -10.835 1.00 97.25 100 CYS A CA 1
ATOM 790 C C . CYS A 1 100 ? 16.552 1.192 -10.843 1.00 97.25 100 CYS A C 1
ATOM 792 O O . CYS A 1 100 ? 15.985 0.451 -11.644 1.00 97.25 100 CYS A O 1
ATOM 794 N N . ILE A 1 101 ? 15.873 1.937 -9.964 1.00 96.31 101 ILE A N 1
ATOM 795 C CA . ILE A 1 101 ? 14.407 1.931 -9.882 1.00 96.31 101 ILE A CA 1
ATOM 796 C C . ILE A 1 101 ? 13.794 2.418 -11.194 1.00 96.31 101 ILE A C 1
ATOM 798 O O . ILE A 1 101 ? 12.859 1.798 -11.697 1.00 96.31 101 ILE A O 1
ATOM 802 N N . LYS A 1 102 ? 14.340 3.484 -11.783 1.00 96.94 102 LYS A N 1
ATOM 803 C CA . LYS A 1 102 ? 13.877 4.029 -13.063 1.00 96.94 102 LYS A CA 1
ATOM 804 C C . LYS A 1 102 ? 13.997 3.021 -14.211 1.00 96.94 102 LYS A C 1
ATOM 806 O O . LYS A 1 102 ? 13.046 2.845 -14.979 1.00 96.94 102 LYS A O 1
ATOM 811 N N . LEU A 1 103 ? 15.125 2.315 -14.304 1.00 97.56 103 LEU A N 1
ATOM 812 C CA . LEU A 1 103 ? 15.317 1.258 -15.300 1.00 97.56 103 LEU A CA 1
ATOM 813 C C . LEU A 1 103 ? 14.394 0.063 -15.045 1.00 97.56 103 LEU A C 1
ATOM 815 O O . LEU A 1 103 ? 13.741 -0.401 -15.977 1.00 97.56 103 LEU A O 1
ATOM 819 N N . LEU A 1 104 ? 14.253 -0.387 -13.795 1.00 97.25 104 LEU A N 1
ATOM 820 C CA . LEU A 1 104 ? 13.343 -1.482 -13.449 1.00 97.25 104 LEU A CA 1
ATOM 821 C C . LEU A 1 104 ? 11.885 -1.143 -13.783 1.00 97.25 104 LEU A C 1
ATOM 823 O O . LEU A 1 104 ? 11.197 -1.973 -14.363 1.00 97.25 104 LEU A O 1
ATOM 827 N N . ILE A 1 105 ? 11.423 0.078 -13.498 1.00 95.50 105 ILE A N 1
ATOM 828 C CA . ILE A 1 105 ? 10.093 0.569 -13.904 1.00 95.50 105 ILE A CA 1
ATOM 829 C C . ILE A 1 105 ? 9.913 0.472 -15.417 1.00 95.50 105 ILE A C 1
ATOM 831 O O . ILE A 1 105 ? 8.889 -0.023 -15.888 1.00 95.50 105 ILE A O 1
ATOM 835 N N . THR A 1 106 ? 10.926 0.889 -16.174 1.00 96.00 106 THR A N 1
ATOM 836 C CA . THR A 1 106 ? 10.911 0.807 -17.638 1.00 96.00 106 THR A CA 1
ATOM 837 C C . THR A 1 106 ? 10.809 -0.649 -18.106 1.00 96.00 106 THR A C 1
ATOM 839 O O . THR A 1 106 ? 10.001 -0.954 -18.981 1.00 96.00 106 THR A O 1
ATOM 842 N N . MET A 1 107 ? 11.556 -1.568 -17.483 1.00 96.75 107 MET A N 1
ATOM 843 C CA . MET A 1 107 ? 11.502 -3.003 -17.790 1.00 96.75 107 MET A CA 1
ATOM 844 C C . MET A 1 107 ? 10.156 -3.644 -17.421 1.00 96.75 107 MET A C 1
ATOM 846 O O . MET A 1 107 ? 9.694 -4.517 -18.153 1.00 96.75 107 MET A O 1
ATOM 850 N N . ILE A 1 108 ? 9.500 -3.209 -16.339 1.00 94.50 108 ILE A N 1
ATOM 851 C CA . ILE A 1 108 ? 8.144 -3.662 -15.977 1.00 94.50 108 ILE A CA 1
ATOM 852 C C . ILE A 1 108 ? 7.158 -3.252 -17.072 1.00 94.50 108 ILE A C 1
ATOM 854 O O . ILE A 1 108 ? 6.454 -4.103 -17.607 1.00 94.50 108 ILE A O 1
ATOM 858 N N . MET A 1 109 ? 7.155 -1.970 -17.457 1.00 92.62 109 MET A N 1
ATOM 859 C CA . MET A 1 109 ? 6.259 -1.447 -18.497 1.00 92.62 109 MET A CA 1
ATOM 860 C C . MET A 1 109 ? 6.494 -2.108 -19.862 1.00 92.62 109 MET A C 1
ATOM 862 O O . MET A 1 109 ? 5.546 -2.334 -20.610 1.00 92.62 109 MET A O 1
ATOM 866 N N . LEU A 1 110 ? 7.752 -2.423 -20.185 1.00 94.56 110 LEU A N 1
ATOM 867 C CA . LEU A 1 110 ? 8.126 -3.123 -21.414 1.00 94.56 110 LEU A CA 1
ATOM 868 C C . LEU A 1 110 ? 7.555 -4.548 -21.464 1.00 94.56 110 LEU A C 1
ATOM 870 O O . LEU A 1 110 ? 7.099 -4.996 -22.514 1.00 94.56 110 LEU A O 1
ATOM 874 N N . ASN A 1 111 ? 7.583 -5.254 -20.332 1.00 91.62 111 ASN A N 1
ATOM 875 C CA . ASN A 1 111 ? 7.256 -6.676 -20.258 1.00 91.62 111 ASN A CA 1
ATOM 876 C C . ASN A 1 111 ? 5.810 -6.960 -19.837 1.00 91.62 111 ASN A C 1
ATOM 878 O O . ASN A 1 111 ? 5.345 -8.077 -20.024 1.00 91.62 111 ASN A O 1
ATOM 882 N N . GLU A 1 112 ? 5.071 -5.975 -19.320 1.00 87.75 112 GLU A N 1
ATOM 883 C CA . GLU A 1 112 ? 3.781 -6.195 -18.655 1.00 87.75 112 GLU A CA 1
ATOM 884 C C . GLU A 1 112 ? 2.769 -7.006 -19.469 1.00 87.75 112 GLU A C 1
ATOM 886 O O . GLU A 1 112 ? 2.076 -7.858 -18.920 1.00 87.75 112 GLU A O 1
ATOM 891 N N . ARG A 1 113 ? 2.701 -6.769 -20.781 1.00 83.62 113 ARG A N 1
ATOM 892 C CA . ARG A 1 113 ? 1.723 -7.434 -21.653 1.00 83.62 113 ARG A CA 1
ATOM 893 C C . ARG A 1 113 ? 2.207 -8.753 -22.237 1.00 83.62 113 ARG A C 1
ATOM 895 O O . ARG A 1 113 ? 1.393 -9.632 -22.490 1.00 83.62 113 ARG A O 1
ATOM 902 N N . LEU A 1 114 ? 3.503 -8.854 -22.516 1.00 86.50 114 LEU A N 1
ATOM 903 C CA . LEU A 1 114 ? 4.072 -9.956 -23.297 1.00 86.50 114 LEU A CA 1
ATOM 904 C C . LEU A 1 114 ? 4.738 -11.010 -22.406 1.00 86.50 114 LEU A C 1
ATOM 906 O O . LEU A 1 114 ? 4.709 -12.192 -22.729 1.00 86.50 114 LEU A O 1
ATOM 910 N N . TYR A 1 115 ? 5.305 -10.580 -21.279 1.00 89.62 115 TYR A N 1
ATOM 911 C CA . TYR A 1 115 ? 6.150 -11.368 -20.381 1.00 89.62 115 TYR A CA 1
ATOM 912 C C . TYR A 1 115 ? 5.818 -11.024 -18.911 1.00 89.62 115 TYR A C 1
ATOM 914 O O . TYR A 1 115 ? 6.610 -10.398 -18.196 1.00 89.62 115 TYR A O 1
ATOM 922 N N . PRO A 1 116 ? 4.601 -11.362 -18.437 1.00 83.88 116 PRO A N 1
ATOM 923 C CA . PRO A 1 116 ? 4.104 -10.913 -17.135 1.00 83.88 116 PRO A CA 1
ATOM 924 C C . PRO A 1 116 ? 4.894 -11.483 -15.945 1.00 83.88 116 PRO A C 1
ATOM 926 O O . PRO A 1 116 ? 4.971 -10.840 -14.895 1.00 83.88 116 PRO A O 1
ATOM 929 N N . ALA A 1 117 ? 5.505 -12.663 -16.084 1.00 84.69 117 ALA A N 1
ATOM 930 C CA . ALA A 1 117 ? 6.317 -13.267 -15.027 1.00 84.69 117 ALA A CA 1
ATOM 931 C C . ALA A 1 117 ? 7.618 -12.476 -14.792 1.00 84.69 117 ALA A C 1
ATOM 933 O O . ALA A 1 117 ? 7.998 -12.203 -13.650 1.00 84.69 117 ALA A O 1
ATOM 934 N N . GLU A 1 118 ? 8.262 -12.042 -15.870 1.00 90.31 118 GLU A N 1
ATOM 935 C CA . GLU A 1 118 ? 9.463 -11.215 -15.873 1.00 90.31 118 GLU A CA 1
ATOM 936 C C . GLU A 1 118 ? 9.153 -9.821 -15.332 1.00 90.31 118 GLU A C 1
ATOM 938 O O . GLU A 1 118 ? 9.830 -9.351 -14.414 1.00 90.31 118 GLU A O 1
ATOM 943 N N . ALA A 1 119 ? 8.067 -9.201 -15.808 1.00 89.69 119 ALA A N 1
ATOM 944 C CA . ALA A 1 119 ? 7.582 -7.931 -15.275 1.00 89.69 119 ALA A CA 1
ATOM 945 C C . ALA A 1 119 ? 7.333 -8.010 -13.757 1.00 89.69 119 ALA A C 1
ATOM 947 O O . ALA A 1 119 ? 7.781 -7.136 -13.010 1.00 89.69 119 ALA A O 1
ATOM 948 N N . LYS A 1 120 ? 6.733 -9.105 -13.268 1.00 85.56 120 LYS A N 1
ATOM 949 C CA . LYS A 1 120 ? 6.568 -9.353 -11.828 1.00 85.56 120 LYS A CA 1
ATOM 950 C C . LYS A 1 120 ? 7.907 -9.483 -11.100 1.00 85.56 120 LYS A C 1
ATOM 952 O O . LYS A 1 120 ? 8.069 -8.907 -10.024 1.00 85.56 120 LYS A O 1
ATOM 957 N N . SER A 1 121 ? 8.886 -10.183 -11.678 1.00 90.25 121 SER A N 1
ATOM 958 C CA . SER A 1 121 ? 10.228 -10.276 -11.091 1.00 90.25 121 SER A CA 1
ATOM 959 C C . SER A 1 121 ? 10.906 -8.906 -10.977 1.00 90.25 121 SER A C 1
ATOM 961 O O . SER A 1 121 ? 11.498 -8.613 -9.932 1.00 90.25 121 SER A O 1
ATOM 963 N N . PHE A 1 122 ? 10.819 -8.061 -12.008 1.00 94.50 122 PHE A N 1
ATOM 964 C CA . PHE A 1 122 ? 11.365 -6.702 -11.969 1.00 94.50 122 PHE A CA 1
ATOM 965 C C . PHE A 1 122 ? 10.639 -5.835 -10.940 1.00 94.50 122 PHE A C 1
ATOM 967 O O . PHE A 1 122 ? 11.292 -5.117 -10.182 1.00 94.50 122 PHE A O 1
ATOM 974 N N . TYR A 1 123 ? 9.315 -5.970 -10.838 1.00 91.81 123 TYR A N 1
ATOM 975 C CA . TYR A 1 123 ? 8.510 -5.291 -9.828 1.00 91.81 123 TYR A CA 1
ATOM 976 C C . TYR A 1 123 ? 8.950 -5.645 -8.405 1.00 91.81 123 TYR A C 1
ATOM 978 O O . TYR A 1 123 ? 9.177 -4.746 -7.595 1.00 91.81 123 TYR A O 1
ATOM 986 N N . THR A 1 124 ? 9.167 -6.929 -8.099 1.00 87.25 124 THR A N 1
ATOM 987 C CA . THR A 1 124 ? 9.673 -7.352 -6.782 1.00 87.25 124 THR A CA 1
ATOM 988 C C . THR A 1 124 ? 11.037 -6.732 -6.463 1.00 87.25 124 THR A C 1
ATOM 990 O O . THR A 1 124 ? 11.246 -6.260 -5.344 1.00 87.25 124 THR A O 1
ATOM 993 N N . LYS A 1 125 ? 11.956 -6.678 -7.439 1.00 93.56 125 LYS A N 1
ATOM 994 C CA . LYS A 1 125 ? 13.275 -6.042 -7.266 1.00 93.56 125 LYS A CA 1
ATOM 995 C C . LYS A 1 125 ? 13.152 -4.536 -7.016 1.00 93.56 125 LYS A C 1
ATOM 997 O O . LYS A 1 125 ? 13.777 -4.025 -6.089 1.00 93.56 125 LYS A O 1
ATOM 1002 N N . ALA A 1 126 ? 12.324 -3.843 -7.799 1.00 93.50 126 ALA A N 1
ATOM 1003 C CA . ALA A 1 126 ? 12.094 -2.407 -7.653 1.00 93.50 126 ALA A CA 1
ATOM 1004 C C . ALA A 1 126 ? 11.462 -2.077 -6.297 1.00 93.50 126 ALA A C 1
ATOM 1006 O O . ALA A 1 126 ? 11.931 -1.175 -5.605 1.00 93.50 126 ALA A O 1
ATOM 1007 N N . LYS A 1 127 ? 10.458 -2.861 -5.881 1.00 89.75 127 LYS A N 1
ATOM 1008 C CA . LYS A 1 127 ? 9.786 -2.707 -4.586 1.00 89.75 127 LYS A CA 1
ATOM 1009 C C . LYS A 1 127 ? 10.781 -2.834 -3.439 1.00 89.75 127 LYS A C 1
ATOM 1011 O O . LYS A 1 127 ? 10.827 -1.956 -2.587 1.00 89.75 127 LYS A O 1
ATOM 1016 N N . LYS A 1 128 ? 11.629 -3.868 -3.465 1.00 88.94 128 LYS A N 1
ATOM 1017 C CA . LYS A 1 128 ? 12.681 -4.054 -2.460 1.00 88.94 128 LYS A CA 1
ATOM 1018 C C . LYS A 1 128 ? 13.631 -2.851 -2.392 1.00 88.94 128 LYS A C 1
ATOM 1020 O O . LYS A 1 128 ? 13.883 -2.350 -1.305 1.00 88.94 128 LYS A O 1
ATOM 1025 N N . LEU A 1 129 ? 14.107 -2.348 -3.534 1.00 92.81 129 LEU A N 1
ATOM 1026 C CA . LEU A 1 129 ? 15.005 -1.185 -3.561 1.00 92.81 129 LEU A CA 1
ATOM 1027 C C . LEU A 1 129 ? 14.362 0.082 -2.986 1.00 92.81 129 LEU A C 1
ATOM 1029 O O . LEU A 1 129 ? 15.033 0.810 -2.257 1.00 92.81 129 LEU A O 1
ATOM 1033 N N . VAL A 1 130 ? 13.083 0.324 -3.293 1.00 89.56 130 VAL A N 1
ATOM 1034 C CA . VAL A 1 130 ? 12.307 1.446 -2.738 1.00 89.56 130 VAL A CA 1
ATOM 1035 C C . VAL A 1 130 ? 12.137 1.310 -1.223 1.00 89.56 130 VAL A C 1
ATOM 1037 O O . VAL A 1 130 ? 12.186 2.314 -0.522 1.00 89.56 130 VAL A O 1
ATOM 1040 N N . SER A 1 131 ? 11.933 0.095 -0.708 1.00 83.38 131 SER A N 1
ATOM 1041 C CA . SER A 1 131 ? 11.788 -0.148 0.733 1.00 83.38 131 SER A CA 1
ATOM 1042 C C . SER A 1 131 ? 13.112 -0.037 1.495 1.00 83.38 131 SER A C 1
ATOM 1044 O O . SER A 1 131 ? 13.131 0.495 2.602 1.00 83.38 131 SER A O 1
ATOM 1046 N N . ASP A 1 132 ? 14.213 -0.519 0.912 1.00 85.75 132 ASP A N 1
ATOM 1047 C CA . ASP A 1 132 ? 15.527 -0.575 1.567 1.00 85.75 132 ASP A CA 1
ATOM 1048 C C . ASP A 1 132 ? 16.191 0.812 1.697 1.00 85.75 132 ASP A C 1
ATOM 1050 O O . ASP A 1 132 ? 17.131 0.981 2.473 1.00 85.75 132 ASP A O 1
ATOM 1054 N N . HIS A 1 133 ? 15.721 1.813 0.947 1.00 82.75 133 HIS A N 1
ATOM 1055 C CA . HIS A 1 133 ? 16.374 3.114 0.852 1.00 82.75 133 HIS A CA 1
ATOM 1056 C C . HIS A 1 133 ? 15.354 4.260 0.854 1.00 82.75 133 HIS A C 1
ATOM 1058 O O . HIS A 1 133 ? 14.367 4.241 0.122 1.00 82.75 133 HIS A O 1
ATOM 1064 N N . GLU A 1 134 ? 15.639 5.336 1.591 1.00 84.19 134 GLU A N 1
ATOM 1065 C CA . GLU A 1 134 ? 14.851 6.576 1.547 1.00 84.19 134 GLU A CA 1
ATOM 1066 C C . GLU A 1 134 ? 15.186 7.390 0.277 1.00 84.19 134 GLU A C 1
ATOM 1068 O O . GLU A 1 134 ? 15.824 8.442 0.317 1.00 84.19 134 GLU A O 1
ATOM 1073 N N . ILE A 1 135 ? 14.817 6.856 -0.893 1.00 86.62 135 ILE A N 1
ATOM 1074 C CA . ILE A 1 135 ? 15.214 7.405 -2.197 1.00 86.62 135 ILE A CA 1
ATOM 1075 C C . ILE A 1 135 ? 14.271 8.527 -2.616 1.00 86.62 135 ILE A C 1
ATOM 1077 O O . ILE A 1 135 ? 13.064 8.343 -2.792 1.00 86.62 135 ILE A O 1
ATOM 1081 N N . MET A 1 136 ? 14.860 9.687 -2.889 1.00 88.50 136 MET A N 1
ATOM 1082 C CA . MET A 1 136 ? 14.195 10.786 -3.580 1.00 88.50 136 MET A CA 1
ATOM 1083 C C . MET A 1 136 ? 14.133 10.482 -5.081 1.00 88.50 136 MET A C 1
ATOM 1085 O O . MET A 1 136 ? 15.067 10.769 -5.824 1.00 88.50 136 MET A O 1
ATOM 1089 N N . LEU A 1 137 ? 13.030 9.873 -5.522 1.00 90.88 137 LEU A N 1
ATOM 1090 C CA . LEU A 1 137 ? 12.741 9.682 -6.946 1.00 90.88 137 LEU A CA 1
ATOM 1091 C C . LEU A 1 137 ? 12.344 11.013 -7.596 1.00 90.88 137 LEU A C 1
ATOM 1093 O O . LEU A 1 137 ? 11.621 11.814 -6.993 1.00 90.88 137 LEU A O 1
ATOM 1097 N N . ASP A 1 138 ? 12.755 11.221 -8.848 1.00 93.50 138 ASP A N 1
ATOM 1098 C CA . ASP A 1 138 ? 12.252 12.336 -9.645 1.00 93.50 138 ASP A CA 1
ATOM 1099 C C . ASP A 1 138 ? 10.731 12.216 -9.868 1.00 93.50 138 ASP A C 1
ATOM 1101 O O . ASP A 1 138 ? 10.121 11.152 -9.708 1.00 93.50 138 ASP A O 1
ATOM 1105 N N . VAL A 1 139 ? 10.095 13.335 -10.224 1.00 88.44 139 VAL A N 1
ATOM 1106 C CA . VAL A 1 139 ? 8.630 13.431 -10.329 1.00 88.44 139 VAL A CA 1
ATOM 1107 C C . VAL A 1 139 ? 8.058 12.419 -11.325 1.00 88.44 139 VAL A C 1
ATOM 1109 O O . VAL A 1 139 ? 7.017 11.820 -11.052 1.00 88.44 139 VAL A O 1
ATOM 1112 N N . GLN A 1 140 ? 8.727 12.202 -12.460 1.00 90.50 140 GLN A N 1
ATOM 1113 C CA . GLN A 1 140 ? 8.262 11.286 -13.498 1.00 90.50 140 GLN A CA 1
ATOM 1114 C C . GLN A 1 140 ? 8.369 9.838 -13.019 1.00 90.50 140 GLN A C 1
ATOM 1116 O O . GLN A 1 140 ? 7.373 9.116 -13.054 1.00 90.50 140 GLN A O 1
ATOM 1121 N N . THR A 1 141 ? 9.525 9.438 -12.484 1.00 92.38 141 THR A N 1
ATOM 1122 C CA . THR A 1 141 ? 9.742 8.086 -11.947 1.00 92.38 141 THR A CA 1
ATOM 1123 C C . THR A 1 141 ? 8.766 7.772 -10.812 1.00 92.38 141 THR A C 1
ATOM 1125 O O . THR A 1 141 ? 8.170 6.695 -10.778 1.00 92.38 141 THR A O 1
ATOM 1128 N N . LYS A 1 142 ? 8.507 8.741 -9.924 1.00 88.69 142 LYS A N 1
ATOM 1129 C CA . LYS A 1 142 ? 7.513 8.611 -8.849 1.00 88.69 142 LYS A CA 1
ATOM 1130 C C . LYS A 1 142 ? 6.093 8.408 -9.384 1.00 88.69 142 LYS A C 1
ATOM 1132 O O . LYS A 1 142 ? 5.342 7.602 -8.833 1.00 88.69 142 LYS A O 1
ATOM 1137 N N . ASN A 1 143 ? 5.716 9.127 -10.441 1.00 86.44 143 ASN A N 1
ATOM 1138 C CA . ASN A 1 143 ? 4.402 8.983 -11.067 1.00 86.44 143 ASN A CA 1
ATOM 1139 C C . ASN A 1 143 ? 4.248 7.618 -11.747 1.00 86.44 143 ASN A C 1
ATOM 1141 O O . ASN A 1 143 ? 3.223 6.970 -11.546 1.00 86.44 143 ASN A O 1
ATOM 1145 N N . SER A 1 144 ? 5.266 7.153 -12.478 1.00 89.25 144 SER A N 1
ATOM 1146 C CA . SER A 1 144 ? 5.262 5.820 -13.095 1.00 89.25 144 SER A CA 1
ATOM 1147 C C . SER A 1 144 ? 5.201 4.709 -12.047 1.00 89.25 144 SER A C 1
ATOM 1149 O O . SER A 1 144 ? 4.397 3.791 -12.181 1.00 89.25 144 SER A O 1
ATOM 1151 N N . TRP A 1 145 ? 5.971 4.823 -10.959 1.00 90.56 145 TRP A N 1
ATOM 1152 C CA . TRP A 1 145 ? 5.909 3.880 -9.838 1.00 90.56 145 TRP A CA 1
ATOM 1153 C C . TRP A 1 145 ? 4.510 3.817 -9.219 1.00 90.56 145 TRP A C 1
ATOM 1155 O O . TRP A 1 145 ? 3.957 2.741 -8.999 1.00 90.56 145 TRP A O 1
ATOM 1165 N N . ARG A 1 146 ? 3.898 4.984 -8.981 1.00 84.31 146 ARG A N 1
ATOM 1166 C CA . ARG A 1 146 ? 2.528 5.069 -8.471 1.00 84.31 146 ARG A CA 1
ATOM 1167 C C . ARG A 1 146 ? 1.529 4.431 -9.434 1.00 84.31 146 ARG A C 1
ATOM 1169 O O . ARG A 1 146 ? 0.638 3.731 -8.967 1.00 84.31 146 ARG A O 1
ATOM 1176 N N . LEU A 1 147 ? 1.664 4.674 -10.738 1.00 82.69 147 LEU A N 1
ATOM 1177 C CA . LEU A 1 147 ? 0.788 4.086 -11.747 1.00 82.69 147 LEU A CA 1
ATOM 1178 C C . LEU A 1 147 ? 0.896 2.559 -11.735 1.00 82.69 147 LEU A C 1
ATOM 1180 O O . LEU A 1 147 ? -0.129 1.906 -11.605 1.00 82.69 147 LEU A O 1
ATOM 1184 N N . LEU A 1 148 ? 2.113 2.003 -11.746 1.00 85.75 148 LEU A N 1
ATOM 1185 C CA . LEU A 1 148 ? 2.340 0.554 -11.659 1.00 85.75 148 LEU A CA 1
ATOM 1186 C C . LEU A 1 148 ? 1.702 -0.068 -10.410 1.00 85.75 148 LEU A C 1
ATOM 1188 O O . LEU A 1 148 ? 1.099 -1.131 -10.499 1.00 85.75 148 LEU A O 1
ATOM 1192 N N . ASN A 1 149 ? 1.765 0.615 -9.265 1.00 78.38 149 ASN A N 1
ATOM 1193 C CA . ASN A 1 149 ? 1.112 0.164 -8.031 1.00 78.38 149 ASN A CA 1
ATOM 1194 C C . ASN A 1 149 ? -0.422 0.245 -8.076 1.00 78.38 149 ASN A C 1
ATOM 1196 O O . ASN A 1 149 ? -1.091 -0.425 -7.292 1.00 78.38 149 ASN A O 1
ATOM 1200 N N . MET A 1 150 ? -0.981 1.086 -8.949 1.00 68.00 150 MET A N 1
ATOM 1201 C CA . MET A 1 150 ? -2.425 1.245 -9.119 1.00 68.00 150 MET A CA 1
ATOM 1202 C C . MET A 1 150 ? -3.003 0.324 -10.197 1.00 68.00 150 MET A C 1
ATOM 1204 O O . MET A 1 150 ? -4.136 -0.126 -10.045 1.00 68.00 150 MET A O 1
ATOM 1208 N N . THR A 1 151 ? -2.274 0.100 -11.295 1.00 69.56 151 THR A N 1
ATOM 1209 C CA . THR A 1 151 ? -2.786 -0.578 -12.499 1.00 69.56 151 THR A CA 1
ATOM 1210 C C . THR A 1 151 ? -2.178 -1.947 -12.744 1.00 69.56 151 THR A C 1
ATOM 1212 O O . THR A 1 151 ? -2.801 -2.751 -13.429 1.00 69.56 151 THR A O 1
ATOM 1215 N N . GLY A 1 152 ? -0.974 -2.209 -12.236 1.00 58.88 152 GLY A N 1
ATOM 1216 C CA . GLY A 1 152 ? -0.279 -3.459 -12.495 1.00 58.88 152 GLY A CA 1
ATOM 1217 C C . GLY A 1 152 ? -0.866 -4.604 -11.678 1.00 58.88 152 GLY A C 1
ATOM 1218 O O . GLY A 1 152 ? -0.962 -4.514 -10.455 1.00 58.88 152 GLY A O 1
ATOM 1219 N N . ASP A 1 153 ? -1.130 -5.733 -12.336 1.00 60.03 153 ASP A N 1
ATOM 1220 C CA . ASP A 1 153 ? -1.388 -7.037 -11.692 1.00 60.03 153 ASP A CA 1
ATOM 1221 C C . ASP A 1 153 ? -0.101 -7.651 -11.077 1.00 60.03 153 ASP A C 1
ATOM 1223 O O . ASP A 1 153 ? 0.007 -8.842 -10.787 1.00 60.03 153 ASP A O 1
ATOM 1227 N N . PHE A 1 154 ? 0.939 -6.826 -10.906 1.00 59.34 154 PHE A N 1
ATOM 1228 C CA . PHE A 1 154 ? 2.217 -7.198 -10.294 1.00 59.34 154 PHE A CA 1
ATOM 1229 C C . PHE A 1 154 ? 2.173 -7.136 -8.769 1.00 59.34 154 PHE A C 1
ATOM 1231 O O . PHE A 1 154 ? 2.889 -7.889 -8.104 1.00 59.34 154 PHE A O 1
ATOM 1238 N N . GLY A 1 155 ? 1.334 -6.250 -8.224 1.00 55.00 155 GLY A N 1
ATOM 1239 C CA . GLY A 1 155 ? 0.961 -6.236 -6.816 1.00 55.00 155 GLY A CA 1
ATOM 1240 C C . GLY A 1 155 ? -0.227 -7.163 -6.585 1.00 55.00 155 GLY A C 1
ATOM 1241 O O . GLY A 1 155 ? -1.079 -7.320 -7.456 1.00 55.00 155 GLY A O 1
ATOM 1242 N N . ALA A 1 156 ? -0.316 -7.783 -5.409 1.00 63.19 156 ALA A N 1
ATOM 1243 C CA . ALA A 1 156 ? -1.541 -8.477 -5.041 1.00 63.19 156 ALA A CA 1
ATOM 1244 C C . ALA A 1 156 ? -2.698 -7.466 -5.096 1.00 63.19 156 ALA A C 1
ATOM 1246 O O . ALA A 1 156 ? -2.651 -6.443 -4.411 1.00 63.19 156 ALA A O 1
ATOM 1247 N N . ASN A 1 157 ? -3.699 -7.730 -5.944 1.00 74.50 157 ASN A N 1
ATOM 1248 C CA . ASN A 1 157 ? -4.882 -6.887 -6.107 1.00 74.50 157 ASN A CA 1
ATOM 1249 C C . ASN A 1 157 ? -5.358 -6.397 -4.722 1.00 74.50 157 ASN A C 1
ATOM 1251 O O . ASN A 1 157 ? -5.672 -7.235 -3.868 1.00 74.50 157 ASN A O 1
ATOM 1255 N N . PRO A 1 158 ? -5.414 -5.077 -4.456 1.00 83.25 158 PRO A N 1
ATOM 1256 C CA . PRO A 1 158 ? -5.691 -4.572 -3.114 1.00 83.25 158 PRO A CA 1
ATOM 1257 C C . PRO A 1 158 ? -7.037 -5.021 -2.532 1.00 83.25 158 PRO A C 1
ATOM 1259 O O . PRO A 1 158 ? -7.191 -5.090 -1.311 1.00 83.25 158 PRO A O 1
ATOM 1262 N N . HIS A 1 159 ? -8.007 -5.374 -3.380 1.00 83.19 159 HIS A N 1
ATOM 1263 C CA . HIS A 1 159 ? -9.258 -5.988 -2.941 1.00 83.19 159 HIS A CA 1
ATOM 1264 C C . HIS A 1 159 ? -9.043 -7.430 -2.458 1.00 83.19 159 HIS A C 1
ATOM 1266 O O . HIS A 1 159 ? -9.574 -7.797 -1.411 1.00 83.19 159 HIS A O 1
ATOM 1272 N N . ILE A 1 160 ? -8.213 -8.218 -3.150 1.00 82.19 160 ILE A N 1
ATOM 1273 C CA . ILE A 1 160 ? -7.809 -9.565 -2.708 1.00 82.19 160 ILE A CA 1
ATOM 1274 C C . ILE A 1 160 ? -7.020 -9.477 -1.398 1.00 82.19 160 ILE A C 1
ATOM 1276 O O . ILE A 1 160 ? -7.319 -10.209 -0.455 1.00 82.19 1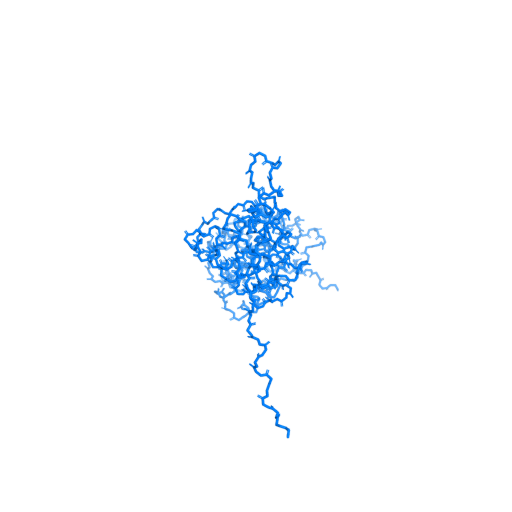60 ILE A O 1
ATOM 1280 N N . LEU A 1 161 ? -6.069 -8.540 -1.300 1.00 87.94 161 LEU A N 1
ATOM 1281 C CA . LEU A 1 161 ? -5.333 -8.267 -0.062 1.00 87.94 161 LEU A CA 1
ATOM 1282 C C . LEU A 1 161 ? -6.282 -7.930 1.091 1.00 87.94 161 LEU A C 1
ATOM 1284 O O . LEU A 1 161 ? -6.168 -8.501 2.173 1.00 87.94 161 LEU A O 1
ATOM 1288 N N . ARG A 1 162 ? -7.264 -7.053 0.861 1.00 91.81 162 ARG A N 1
ATOM 1289 C CA . ARG A 1 162 ? -8.267 -6.697 1.870 1.00 91.81 162 ARG A CA 1
ATOM 1290 C C . ARG A 1 162 ? -9.067 -7.910 2.345 1.00 91.81 162 ARG A C 1
ATOM 1292 O O . ARG A 1 162 ? -9.240 -8.059 3.555 1.00 91.81 162 ARG A O 1
ATOM 1299 N N . SER A 1 163 ? -9.538 -8.756 1.427 1.00 88.94 163 SER A N 1
ATOM 1300 C CA . SER A 1 163 ? -10.263 -9.987 1.769 1.00 88.94 163 SER A CA 1
ATOM 1301 C C . SER A 1 163 ? -9.383 -10.955 2.558 1.00 88.94 163 SER A C 1
ATOM 1303 O O . SER A 1 163 ? -9.805 -11.469 3.591 1.00 88.94 163 SER A O 1
ATOM 1305 N N . ARG A 1 164 ? -8.120 -11.124 2.152 1.00 89.00 164 ARG A N 1
ATOM 1306 C CA . ARG A 1 164 ? -7.152 -11.954 2.876 1.00 89.00 164 ARG A CA 1
ATOM 1307 C C . ARG A 1 164 ? -6.852 -11.412 4.275 1.00 89.00 164 ARG A C 1
ATOM 1309 O O . ARG A 1 164 ? -6.778 -12.179 5.228 1.00 89.00 164 ARG A O 1
ATOM 1316 N N . ALA A 1 165 ? -6.709 -10.096 4.427 1.00 95.19 165 ALA A N 1
ATOM 1317 C CA . ALA A 1 165 ? -6.516 -9.469 5.731 1.00 95.19 165 ALA A CA 1
ATOM 1318 C C . ALA A 1 165 ? -7.726 -9.684 6.653 1.00 95.19 165 ALA A C 1
ATOM 1320 O O . ALA A 1 165 ? -7.544 -9.881 7.854 1.00 95.19 165 ALA A O 1
ATOM 1321 N N . LEU A 1 166 ? -8.951 -9.678 6.112 1.00 93.12 166 LEU A N 1
ATOM 1322 C CA . LEU A 1 166 ? -10.155 -10.001 6.879 1.00 93.12 166 LEU A CA 1
ATOM 1323 C C . LEU A 1 166 ? -10.130 -11.451 7.383 1.00 93.12 166 LEU A C 1
ATOM 1325 O O . LEU A 1 166 ? -10.287 -11.660 8.583 1.00 93.12 166 LEU A O 1
ATOM 1329 N N . GLU A 1 167 ? -9.827 -12.414 6.511 1.00 92.56 167 GLU A N 1
ATOM 1330 C CA . GLU A 1 167 ? -9.685 -13.833 6.876 1.00 92.56 167 GLU A CA 1
ATOM 1331 C C . GLU A 1 167 ? -8.613 -14.034 7.965 1.00 92.56 167 GLU A C 1
ATOM 1333 O O . GLU A 1 167 ? -8.801 -14.775 8.932 1.00 92.56 167 GLU A O 1
ATOM 1338 N N . LEU A 1 168 ? -7.475 -13.340 7.859 1.00 94.38 168 LEU A N 1
ATOM 1339 C CA . LEU A 1 168 ? -6.422 -13.387 8.877 1.00 94.38 168 LEU A CA 1
ATOM 1340 C C . LEU A 1 168 ? -6.896 -12.818 10.222 1.00 94.38 168 LEU A C 1
ATOM 1342 O O . LEU A 1 168 ? -6.552 -13.365 11.269 1.00 94.38 168 LEU A O 1
ATOM 1346 N N . ILE A 1 169 ? -7.708 -11.756 10.216 1.00 95.88 169 ILE A N 1
ATOM 1347 C CA . ILE A 1 169 ? -8.307 -11.196 11.436 1.00 95.88 169 ILE A CA 1
ATOM 1348 C C . ILE A 1 169 ? -9.269 -12.191 12.086 1.00 95.88 169 ILE A C 1
ATOM 1350 O O . ILE A 1 169 ? -9.214 -12.365 13.302 1.00 95.88 169 ILE A O 1
ATOM 1354 N N . GLU A 1 170 ? -10.115 -12.855 11.300 1.00 94.06 170 GLU A N 1
ATOM 1355 C CA . GLU A 1 170 ? -11.051 -13.879 11.788 1.00 94.06 170 GLU A CA 1
ATOM 1356 C C . GLU A 1 170 ? -10.309 -15.060 12.426 1.00 94.06 170 GLU A C 1
ATOM 1358 O O . GLU A 1 170 ? -10.690 -15.540 13.493 1.00 94.06 170 GLU A O 1
ATOM 1363 N N . ASN A 1 171 ? -9.166 -15.435 11.849 1.00 96.25 171 ASN A N 1
ATOM 1364 C CA . ASN A 1 171 ? -8.264 -16.454 12.381 1.00 96.25 171 ASN A CA 1
ATOM 1365 C C . ASN A 1 171 ? -7.299 -15.938 13.469 1.00 96.25 171 ASN A C 1
ATOM 1367 O O . ASN A 1 171 ? -6.364 -16.644 13.850 1.00 96.25 171 ASN A O 1
ATOM 1371 N N . LYS A 1 172 ? -7.493 -14.711 13.976 1.00 96.69 172 LYS A N 1
ATOM 1372 C CA . LYS A 1 172 ? -6.661 -14.057 15.009 1.00 96.69 172 LYS A CA 1
ATOM 1373 C C . LYS A 1 172 ? -5.170 -13.914 14.647 1.00 96.69 172 LYS A C 1
ATOM 1375 O O . LYS A 1 172 ? -4.335 -13.671 15.518 1.00 96.69 172 LYS A O 1
ATOM 1380 N N . LYS A 1 173 ? -4.821 -13.996 13.361 1.00 97.31 173 LYS A N 1
ATOM 1381 C CA . LYS A 1 173 ? -3.471 -13.801 12.804 1.00 97.31 173 LYS A CA 1
ATOM 1382 C C . LYS A 1 173 ? -3.189 -12.318 12.555 1.00 97.31 173 LYS A C 1
ATOM 1384 O O . LYS A 1 173 ? -2.981 -11.866 11.429 1.00 97.31 173 LYS A O 1
ATOM 1389 N N . TYR A 1 174 ? -3.212 -11.525 13.624 1.00 97.81 174 TYR A N 1
ATOM 1390 C CA . TYR A 1 174 ? -3.198 -10.065 13.509 1.00 97.81 174 TYR A CA 1
ATOM 1391 C C . TYR A 1 174 ? -1.891 -9.480 12.961 1.00 97.81 174 TYR A C 1
ATOM 1393 O O . TYR A 1 174 ? -1.936 -8.470 12.268 1.00 97.81 174 TYR A O 1
ATOM 1401 N N . ALA A 1 175 ? -0.740 -10.099 13.240 1.00 96.56 175 ALA A N 1
ATOM 1402 C CA . ALA A 1 175 ? 0.545 -9.635 12.709 1.00 96.56 175 ALA A CA 1
ATOM 1403 C C . ALA A 1 175 ? 0.601 -9.751 11.174 1.00 96.56 175 ALA A C 1
ATOM 1405 O O . ALA A 1 175 ? 1.002 -8.813 10.491 1.00 96.56 175 ALA A O 1
ATOM 1406 N N . GLU A 1 176 ? 0.119 -10.869 10.624 1.00 89.62 176 GLU A N 1
ATOM 1407 C CA . GLU A 1 176 ? 0.033 -11.075 9.175 1.00 89.62 176 GLU A CA 1
ATOM 1408 C C . GLU A 1 176 ? -0.955 -10.086 8.530 1.00 89.62 176 GLU A C 1
ATOM 1410 O O . GLU A 1 176 ? -0.648 -9.485 7.502 1.00 89.62 176 GLU A O 1
ATOM 1415 N N . ALA A 1 177 ? -2.115 -9.853 9.158 1.00 96.69 177 ALA A N 1
ATOM 1416 C CA . ALA A 1 177 ? -3.093 -8.877 8.671 1.00 96.69 177 ALA A CA 1
ATOM 1417 C C . ALA A 1 177 ? -2.549 -7.435 8.678 1.00 96.69 177 ALA A C 1
ATOM 1419 O O . ALA A 1 177 ? -2.823 -6.662 7.761 1.00 96.69 177 ALA A O 1
ATOM 1420 N N . GLU A 1 178 ? -1.774 -7.060 9.701 1.00 97.25 178 GLU A N 1
ATOM 1421 C CA . GLU A 1 178 ? -1.119 -5.749 9.772 1.00 97.25 178 GLU A CA 1
ATOM 1422 C C . GLU A 1 178 ? -0.119 -5.553 8.628 1.00 97.25 178 GLU A C 1
ATOM 1424 O O . GLU A 1 178 ? -0.152 -4.503 7.985 1.00 97.25 178 GLU A O 1
ATOM 1429 N N . ASN A 1 179 ? 0.697 -6.566 8.313 1.00 91.38 179 ASN A N 1
ATOM 1430 C CA . ASN A 1 179 ? 1.630 -6.510 7.182 1.00 91.38 179 ASN A CA 1
ATOM 1431 C C . ASN A 1 179 ? 0.903 -6.252 5.857 1.00 91.38 179 ASN A C 1
ATOM 1433 O O . ASN A 1 179 ? 1.338 -5.409 5.074 1.00 91.38 179 ASN A O 1
ATOM 1437 N N . ILE A 1 180 ? -0.245 -6.904 5.639 1.00 90.81 180 ILE A N 1
ATOM 1438 C CA . ILE A 1 180 ? -1.065 -6.654 4.449 1.00 90.81 180 ILE A CA 1
ATOM 1439 C C . ILE A 1 180 ? -1.561 -5.204 4.410 1.00 90.81 180 ILE A C 1
ATOM 1441 O O . ILE A 1 180 ? -1.507 -4.560 3.363 1.00 90.81 180 ILE A O 1
ATOM 1445 N N . TYR A 1 181 ? -2.029 -4.647 5.529 1.00 96.69 181 TYR A N 1
ATOM 1446 C CA . TYR A 1 181 ? -2.464 -3.249 5.530 1.00 96.69 181 TYR A CA 1
ATOM 1447 C C . TYR A 1 181 ? -1.312 -2.265 5.326 1.00 96.69 181 TYR A C 1
ATOM 1449 O O . TYR A 1 181 ? -1.531 -1.220 4.715 1.00 96.69 181 TYR A O 1
ATOM 1457 N N . HIS A 1 182 ? -0.099 -2.583 5.781 1.00 93.31 182 HIS A N 1
ATOM 1458 C CA . HIS A 1 182 ? 1.091 -1.805 5.442 1.00 93.31 182 HIS A CA 1
ATOM 1459 C C . HIS A 1 182 ? 1.382 -1.840 3.942 1.00 93.31 182 HIS A C 1
ATOM 1461 O O . HIS A 1 182 ? 1.549 -0.780 3.343 1.00 93.31 182 HIS A O 1
ATOM 1467 N N . GLU A 1 183 ? 1.321 -3.015 3.317 1.00 85.56 183 GLU A N 1
ATOM 1468 C CA . GLU A 1 183 ? 1.451 -3.143 1.864 1.00 85.56 183 GLU A CA 1
ATOM 1469 C C . GLU A 1 183 ? 0.377 -2.327 1.124 1.00 85.56 183 GLU A C 1
ATOM 1471 O O . GLU A 1 183 ? 0.684 -1.554 0.220 1.00 85.56 183 GLU A O 1
ATOM 1476 N N . MET A 1 184 ? -0.885 -2.396 1.551 1.00 89.62 184 MET A N 1
ATOM 1477 C CA . MET A 1 184 ? -1.960 -1.595 0.953 1.00 89.62 184 MET A CA 1
ATOM 1478 C C . MET A 1 184 ? -1.756 -0.077 1.134 1.00 89.62 184 MET A C 1
ATOM 1480 O O . MET A 1 184 ? -2.174 0.706 0.277 1.00 89.62 184 MET A O 1
ATOM 1484 N N . ILE A 1 185 ? -1.122 0.356 2.233 1.00 91.06 185 ILE A N 1
ATOM 1485 C CA . ILE A 1 185 ? -0.745 1.761 2.463 1.00 91.06 185 ILE A CA 1
ATOM 1486 C C . ILE A 1 185 ? 0.345 2.195 1.479 1.00 91.06 185 ILE A C 1
ATOM 1488 O O . ILE A 1 185 ? 0.244 3.292 0.930 1.00 91.06 185 ILE A O 1
ATOM 1492 N N . GLU A 1 186 ? 1.347 1.351 1.223 1.00 83.12 186 GLU A N 1
ATOM 1493 C CA . GLU A 1 186 ? 2.397 1.610 0.226 1.00 83.12 186 GLU A CA 1
ATOM 1494 C C . GLU A 1 186 ? 1.821 1.727 -1.192 1.00 83.12 186 GLU A C 1
ATOM 1496 O O . GLU A 1 186 ? 2.239 2.589 -1.966 1.00 83.12 186 GLU A O 1
ATOM 1501 N N . LEU A 1 187 ? 0.793 0.930 -1.501 1.00 79.38 187 LEU A N 1
ATOM 1502 C CA . LEU A 1 187 ? 0.031 1.011 -2.753 1.00 79.38 187 LEU A CA 1
ATOM 1503 C C . LEU A 1 187 ? -0.910 2.232 -2.816 1.00 79.38 187 LEU A C 1
ATOM 1505 O O . LEU A 1 187 ? -1.557 2.466 -3.835 1.00 79.38 187 LEU A O 1
ATOM 1509 N N . ASN A 1 188 ? -1.006 3.024 -1.740 1.00 83.25 188 ASN A N 1
ATOM 1510 C CA . ASN A 1 188 ? -1.916 4.165 -1.603 1.00 83.25 188 ASN A CA 1
ATOM 1511 C C . ASN A 1 188 ? -3.393 3.807 -1.884 1.00 83.25 188 ASN A C 1
ATOM 1513 O O . ASN A 1 188 ? -4.187 4.646 -2.322 1.00 83.25 188 ASN A O 1
ATOM 1517 N N . PHE A 1 189 ? -3.771 2.553 -1.633 1.00 85.94 189 PHE A N 1
ATOM 1518 C CA . PHE A 1 189 ? -5.108 2.052 -1.912 1.00 85.94 189 PHE A CA 1
ATOM 1519 C C . PHE A 1 189 ? -6.080 2.467 -0.805 1.00 85.94 189 PHE A C 1
ATOM 1521 O O . PHE A 1 189 ? -5.891 2.111 0.361 1.00 85.94 189 PHE A O 1
ATOM 1528 N N . GLU A 1 190 ? -7.113 3.237 -1.172 1.00 93.50 190 GLU A N 1
ATOM 1529 C CA . GLU A 1 190 ? -8.154 3.764 -0.272 1.00 93.50 190 GLU A CA 1
ATOM 1530 C C . GLU A 1 190 ? -7.596 4.219 1.089 1.00 93.50 190 GLU A C 1
ATOM 1532 O O . GLU A 1 190 ? -8.080 3.826 2.153 1.00 93.50 190 GLU A O 1
ATOM 1537 N N . LEU A 1 191 ? -6.531 5.028 1.053 1.00 95.12 191 LEU A N 1
ATOM 1538 C CA . LEU A 1 191 ? -5.636 5.260 2.191 1.00 95.12 191 LEU A CA 1
ATOM 1539 C C . LEU A 1 191 ? -6.341 5.562 3.536 1.00 95.12 191 LEU A C 1
ATOM 1541 O O . LEU A 1 191 ? -5.973 4.936 4.535 1.00 95.12 191 LEU A O 1
ATOM 1545 N N . PRO A 1 192 ? -7.369 6.436 3.626 1.00 97.75 192 PRO A N 1
ATOM 1546 C CA . PRO A 1 192 ? -8.082 6.656 4.888 1.00 97.75 192 PRO A CA 1
ATOM 1547 C C . PRO A 1 192 ? -8.790 5.397 5.415 1.00 97.75 192 PRO A C 1
ATOM 1549 O O . PRO A 1 192 ? -8.792 5.146 6.622 1.00 97.75 192 PRO A O 1
ATOM 1552 N N . GLY A 1 193 ? -9.375 4.601 4.516 1.00 96.62 193 GLY A N 1
ATOM 1553 C CA . GLY A 1 193 ? -10.032 3.334 4.834 1.00 96.62 193 GLY A CA 1
ATOM 1554 C C . GLY A 1 193 ? -9.025 2.281 5.284 1.00 96.62 193 GLY A C 1
ATOM 1555 O O . GLY A 1 193 ? -9.205 1.663 6.331 1.00 96.62 193 GLY A O 1
ATOM 1556 N N . THR A 1 194 ? -7.912 2.146 4.565 1.00 97.56 194 THR A N 1
ATOM 1557 C CA . THR A 1 194 ? -6.830 1.216 4.918 1.00 97.56 194 THR A CA 1
ATOM 1558 C C . THR A 1 194 ? -6.204 1.556 6.275 1.00 97.56 194 THR A C 1
ATOM 1560 O O . THR A 1 194 ? -6.028 0.667 7.104 1.00 97.56 194 THR A O 1
ATOM 1563 N N . LEU A 1 195 ? -5.984 2.839 6.590 1.00 98.50 195 LEU A N 1
ATOM 1564 C CA . LEU A 1 195 ? -5.537 3.270 7.925 1.00 98.50 195 LEU A CA 1
ATOM 1565 C C . LEU A 1 195 ? -6.565 2.966 9.029 1.00 98.50 195 LEU A C 1
ATOM 1567 O O . LEU A 1 195 ? -6.182 2.669 10.161 1.00 98.50 195 LEU A O 1
ATOM 1571 N N . CYS A 1 196 ? -7.863 3.036 8.721 1.00 97.94 196 CYS A N 1
ATOM 1572 C CA . CYS A 1 196 ? -8.926 2.647 9.649 1.00 97.94 196 CYS A CA 1
ATOM 1573 C C . CYS A 1 196 ? -8.892 1.136 9.937 1.00 97.94 196 CYS A C 1
ATOM 1575 O O . CYS A 1 196 ? -9.008 0.723 11.093 1.00 97.94 196 CYS A O 1
ATOM 1577 N N . HIS A 1 197 ? -8.665 0.312 8.912 1.00 97.62 197 HIS A N 1
ATOM 1578 C CA . HIS A 1 197 ? -8.498 -1.130 9.079 1.00 97.62 197 HIS A CA 1
ATOM 1579 C C . HIS A 1 197 ? -7.213 -1.497 9.834 1.00 97.62 197 HIS A C 1
ATOM 1581 O O . HIS A 1 197 ? -7.270 -2.318 10.751 1.00 97.62 197 HIS A O 1
ATOM 1587 N N . LEU A 1 198 ? -6.093 -0.830 9.540 1.00 98.38 198 LEU A N 1
ATOM 1588 C CA . LEU A 1 198 ? -4.848 -0.976 10.295 1.00 98.38 198 LEU A CA 1
ATOM 1589 C C . LEU A 1 198 ? -5.063 -0.655 11.780 1.00 98.38 198 LEU A C 1
ATOM 1591 O O . LEU A 1 198 ? -4.692 -1.444 12.647 1.00 98.38 198 LEU A O 1
ATOM 1595 N N . ALA A 1 199 ? -5.741 0.458 12.081 1.00 98.56 199 ALA A N 1
ATOM 1596 C CA . ALA A 1 199 ? -6.085 0.807 13.454 1.00 98.56 199 ALA A CA 1
ATOM 1597 C C . ALA A 1 199 ? -6.929 -0.280 14.137 1.00 98.56 199 ALA A C 1
ATOM 1599 O O . ALA A 1 199 ? -6.681 -0.598 15.297 1.00 98.56 199 ALA A O 1
ATOM 1600 N N . ARG A 1 200 ? -7.894 -0.890 13.429 1.00 98.00 200 ARG A N 1
ATOM 1601 C CA . ARG A 1 200 ? -8.682 -2.018 13.958 1.00 98.00 200 ARG A CA 1
ATOM 1602 C C . ARG A 1 200 ? -7.778 -3.182 14.366 1.00 98.00 200 ARG A C 1
ATOM 1604 O O . ARG A 1 200 ? -7.909 -3.672 15.481 1.00 98.00 200 ARG A O 1
ATOM 1611 N N . VAL A 1 201 ? -6.862 -3.608 13.495 1.00 98.19 201 VAL A N 1
ATOM 1612 C CA . VAL A 1 201 ? -5.929 -4.717 13.778 1.00 98.19 201 VAL A CA 1
ATOM 1613 C C . VAL A 1 201 ? -5.008 -4.402 14.951 1.00 98.19 201 VAL A C 1
ATOM 1615 O O . VAL A 1 201 ? -4.796 -5.250 15.819 1.00 98.19 201 VAL A O 1
ATOM 1618 N N . GLN A 1 202 ? -4.505 -3.171 15.014 1.00 98.56 202 GLN A N 1
ATOM 1619 C CA . GLN A 1 202 ? -3.665 -2.706 16.113 1.00 98.56 202 GLN A CA 1
ATOM 1620 C C . GLN A 1 202 ? -4.422 -2.761 17.445 1.00 98.56 202 GLN A C 1
ATOM 1622 O O . GLN A 1 202 ? -3.892 -3.287 18.421 1.00 98.56 202 GLN A O 1
ATOM 1627 N N . LEU A 1 203 ? -5.689 -2.332 17.478 1.00 98.44 203 LEU A N 1
ATOM 1628 C CA . LEU A 1 203 ? -6.526 -2.450 18.676 1.00 98.44 203 LEU A CA 1
ATOM 1629 C C . LEU A 1 203 ? -6.817 -3.908 19.058 1.00 98.44 203 LEU A C 1
ATOM 1631 O O . LEU A 1 203 ? -6.709 -4.246 20.234 1.00 98.44 203 LEU A O 1
ATOM 1635 N N . LEU A 1 204 ? -7.136 -4.775 18.088 1.00 97.88 204 LEU A N 1
ATOM 1636 C CA . LEU A 1 204 ? -7.331 -6.215 18.324 1.00 97.88 204 LEU A CA 1
ATOM 1637 C C . LEU A 1 204 ? -6.068 -6.889 18.889 1.00 97.88 204 LEU A C 1
ATOM 1639 O O . LEU A 1 204 ? -6.165 -7.873 19.617 1.00 97.88 204 LEU A O 1
ATOM 1643 N N . SER A 1 205 ? -4.893 -6.328 18.594 1.00 97.69 205 SER A N 1
ATOM 1644 C CA . SER A 1 205 ? -3.593 -6.783 19.098 1.00 97.69 205 SER A CA 1
ATOM 1645 C C . SER A 1 205 ? -3.141 -6.087 20.391 1.00 97.69 205 SER A C 1
ATOM 1647 O O . SER A 1 205 ? -1.994 -6.254 20.799 1.00 97.69 205 SER A O 1
ATOM 1649 N N . GLY A 1 206 ? -3.979 -5.243 21.005 1.00 97.25 206 GLY A N 1
ATOM 1650 C CA . GLY A 1 206 ? -3.627 -4.474 22.207 1.00 97.25 206 GLY A CA 1
ATOM 1651 C C . GLY A 1 206 ? -2.663 -3.294 21.985 1.00 97.25 206 GLY A C 1
ATOM 1652 O O . GLY A 1 206 ? -2.242 -2.655 22.948 1.00 97.25 206 GLY A O 1
ATOM 1653 N N . ARG A 1 207 ? -2.329 -2.954 20.733 1.00 98.19 207 ARG A N 1
ATOM 1654 C CA . ARG A 1 207 ? -1.431 -1.848 20.341 1.00 98.19 207 ARG A CA 1
ATOM 1655 C C . ARG A 1 207 ? -2.182 -0.515 20.206 1.00 98.19 207 ARG A C 1
ATOM 1657 O O . ARG A 1 207 ? -2.335 0.050 19.123 1.00 98.19 207 ARG A O 1
ATOM 1664 N N . GLU A 1 208 ? -2.711 -0.004 21.317 1.00 98.00 208 GLU A N 1
ATOM 1665 C CA . GLU A 1 208 ? -3.569 1.197 21.312 1.00 98.00 208 GLU A CA 1
ATOM 1666 C C . GLU A 1 208 ? -2.868 2.489 20.883 1.00 98.00 208 GLU A C 1
ATOM 1668 O O . GLU A 1 208 ? -3.494 3.345 20.254 1.00 98.00 208 GLU A O 1
ATOM 1673 N N . LYS A 1 209 ? -1.585 2.660 21.226 1.00 98.00 209 LYS A N 1
ATOM 1674 C CA . LYS A 1 209 ? -0.832 3.875 20.871 1.00 98.00 209 LYS A CA 1
ATOM 1675 C C . LYS A 1 209 ? -0.633 3.962 19.358 1.00 98.00 209 LYS A C 1
ATOM 1677 O O . LYS A 1 209 ? -0.761 5.034 18.771 1.00 98.00 209 LYS A O 1
ATOM 1682 N N . GLU A 1 210 ? -0.339 2.834 18.726 1.00 98.50 210 GLU A N 1
ATOM 1683 C CA . GLU A 1 210 ? -0.193 2.675 17.283 1.00 98.50 210 GLU A CA 1
ATOM 1684 C C . GLU A 1 210 ? -1.533 2.924 16.588 1.00 98.50 210 GLU A C 1
ATOM 1686 O O . GLU A 1 210 ? -1.601 3.740 15.666 1.00 98.50 210 GLU A O 1
ATOM 1691 N N . ALA A 1 211 ? -2.615 2.335 17.108 1.00 98.62 211 ALA A N 1
ATOM 1692 C CA . ALA A 1 211 ? -3.960 2.572 16.597 1.00 98.62 211 ALA A CA 1
ATOM 1693 C C . ALA A 1 211 ? -4.345 4.059 16.635 1.00 98.62 211 ALA A C 1
ATOM 1695 O O . ALA A 1 211 ? -4.871 4.591 15.657 1.00 98.62 211 ALA A O 1
ATOM 1696 N N . GLU A 1 212 ? -4.039 4.767 17.726 1.00 98.62 212 GLU A N 1
ATOM 1697 C CA . GLU A 1 212 ? -4.298 6.205 17.858 1.00 98.62 212 GLU A CA 1
ATOM 1698 C C . GLU A 1 212 ? -3.523 7.036 16.821 1.00 98.62 212 GLU A C 1
ATOM 1700 O O . GLU A 1 212 ? -4.075 7.987 16.249 1.00 98.62 212 GLU A O 1
ATOM 1705 N N . LYS A 1 213 ? -2.278 6.650 16.501 1.00 98.56 213 LYS A N 1
ATOM 1706 C CA . LYS A 1 213 ? -1.503 7.256 15.403 1.00 98.56 213 LYS A CA 1
ATOM 1707 C C . LYS A 1 213 ? -2.186 7.012 14.054 1.00 98.56 213 LYS A C 1
ATOM 1709 O O . LYS A 1 213 ? -2.373 7.969 13.299 1.00 98.56 213 LYS A O 1
ATOM 1714 N N . SER A 1 214 ? -2.600 5.778 13.767 1.00 98.69 214 SER A N 1
ATOM 1715 C CA . SER A 1 214 ? -3.284 5.400 12.520 1.00 98.69 214 SER A CA 1
ATOM 1716 C C . SER A 1 214 ? -4.616 6.142 12.344 1.00 98.69 214 SER A C 1
ATOM 1718 O O . SER A 1 214 ? -4.849 6.757 11.304 1.00 98.69 214 SER A O 1
ATOM 1720 N N . ILE A 1 215 ? -5.440 6.215 13.394 1.00 98.69 215 ILE A N 1
ATOM 1721 C CA . ILE A 1 215 ? -6.703 6.978 13.430 1.00 98.69 215 ILE A CA 1
ATOM 1722 C C . ILE A 1 215 ? -6.455 8.480 13.237 1.00 98.69 215 ILE A C 1
ATOM 1724 O O . ILE A 1 215 ? -7.225 9.177 12.569 1.00 98.69 215 ILE A O 1
ATOM 1728 N N . THR A 1 216 ? -5.380 9.010 13.824 1.00 98.62 216 THR A N 1
ATOM 1729 C CA . THR A 1 216 ? -4.996 10.415 13.652 1.00 98.62 216 THR A CA 1
ATOM 1730 C C . THR A 1 216 ? -4.599 10.710 12.214 1.00 98.62 216 THR A C 1
ATOM 1732 O O . THR A 1 216 ? -5.071 11.703 11.659 1.00 98.62 216 THR A O 1
ATOM 1735 N N . LYS A 1 217 ? -3.794 9.839 11.592 1.00 98.31 217 LYS A N 1
ATOM 1736 C CA . LYS A 1 217 ? -3.448 9.937 10.169 1.00 98.31 217 LYS A CA 1
ATOM 1737 C C . LYS A 1 217 ? -4.705 9.868 9.300 1.00 98.31 217 LYS A C 1
ATOM 1739 O O . LYS A 1 217 ? -4.936 10.807 8.546 1.00 98.31 217 LYS A O 1
ATOM 1744 N N . ALA A 1 218 ? -5.561 8.859 9.486 1.00 98.50 218 ALA A N 1
ATOM 1745 C CA . ALA A 1 218 ? -6.804 8.692 8.724 1.00 98.50 218 ALA A CA 1
ATOM 1746 C C . ALA A 1 218 ? -7.702 9.939 8.795 1.00 98.50 218 ALA A C 1
ATOM 1748 O O . ALA A 1 218 ? -8.199 10.417 7.781 1.00 98.50 218 ALA A O 1
ATOM 1749 N N . TRP A 1 219 ? -7.857 10.523 9.989 1.00 98.31 219 TRP A N 1
ATOM 1750 C CA . TRP A 1 219 ? -8.653 11.737 10.177 1.00 98.31 219 TRP A CA 1
ATOM 1751 C C . TRP A 1 219 ? -8.082 12.961 9.447 1.00 98.31 219 TRP A C 1
ATOM 1753 O O . TRP A 1 219 ? -8.852 13.778 8.932 1.00 98.31 219 TRP A O 1
ATOM 1763 N N . LYS A 1 220 ? -6.751 13.113 9.403 1.00 98.38 220 LYS A N 1
ATOM 1764 C CA . LYS A 1 220 ? -6.094 14.235 8.708 1.00 98.38 220 LYS A CA 1
ATOM 1765 C C . LYS A 1 220 ? -6.393 14.228 7.206 1.00 98.38 220 LYS A C 1
ATOM 1767 O O . LYS A 1 220 ? -6.608 15.296 6.652 1.00 98.38 220 LYS A O 1
ATOM 1772 N N . ILE A 1 221 ? -6.483 13.046 6.596 1.00 97.81 221 ILE A N 1
ATOM 1773 C CA . ILE A 1 221 ? -6.717 12.858 5.151 1.00 97.81 221 ILE A CA 1
ATOM 1774 C C . ILE A 1 221 ? -8.154 12.419 4.809 1.00 97.81 221 ILE A C 1
ATOM 1776 O O . ILE A 1 221 ? -8.424 11.900 3.729 1.00 97.81 221 ILE A O 1
ATOM 1780 N N . ARG A 1 222 ? -9.103 12.598 5.737 1.00 97.75 222 ARG A N 1
ATOM 1781 C CA . ARG A 1 222 ? -10.486 12.095 5.608 1.00 97.75 222 ARG A CA 1
ATOM 1782 C C . ARG A 1 222 ? -11.270 12.671 4.426 1.00 97.75 222 ARG A C 1
ATOM 1784 O O . ARG A 1 222 ? -12.256 12.082 4.016 1.00 97.75 222 ARG A O 1
ATOM 1791 N N . ASN A 1 223 ? -10.855 13.815 3.888 1.00 96.12 223 ASN A N 1
ATOM 1792 C CA . ASN A 1 223 ? -11.455 14.421 2.697 1.00 96.12 223 ASN A CA 1
ATOM 1793 C C . ASN A 1 223 ? -11.261 13.566 1.432 1.00 96.12 223 ASN A C 1
ATOM 1795 O O . ASN A 1 223 ? -11.986 13.758 0.466 1.00 96.12 223 ASN A O 1
ATOM 1799 N N . MET A 1 224 ? -10.310 12.628 1.448 1.00 93.38 224 MET A N 1
ATOM 1800 C CA . MET A 1 224 ? -10.095 11.642 0.384 1.00 93.38 224 MET A CA 1
ATOM 1801 C C . MET A 1 224 ? -10.886 10.343 0.606 1.00 93.38 224 MET A C 1
ATOM 1803 O O . MET A 1 224 ? -10.750 9.401 -0.170 1.00 93.38 224 MET A O 1
ATOM 1807 N N . ALA A 1 225 ? -11.631 10.232 1.708 1.00 94.56 225 ALA A N 1
ATOM 1808 C CA . ALA A 1 225 ? -12.267 8.987 2.106 1.00 94.56 225 ALA A CA 1
ATOM 1809 C C . ALA A 1 225 ? -13.624 8.797 1.417 1.00 94.56 225 ALA A C 1
ATOM 1811 O O . ALA A 1 225 ? -14.375 9.753 1.222 1.00 94.56 225 ALA A O 1
ATOM 1812 N N . LEU A 1 226 ? -13.975 7.540 1.137 1.00 92.25 226 LEU A N 1
ATOM 1813 C CA . LEU A 1 226 ? -15.354 7.170 0.821 1.00 92.25 226 LEU A CA 1
ATOM 1814 C C . LEU A 1 226 ? -16.265 7.525 2.008 1.00 92.25 226 LEU A C 1
ATOM 1816 O O . LEU A 1 226 ? -15.841 7.457 3.166 1.00 92.25 226 LEU A O 1
ATOM 1820 N N . ARG A 1 227 ? -17.522 7.894 1.734 1.00 92.31 227 ARG A N 1
ATOM 1821 C CA . ARG A 1 227 ? -18.449 8.450 2.742 1.00 92.31 227 ARG A CA 1
ATOM 1822 C C . ARG A 1 227 ? -18.597 7.556 3.980 1.00 92.31 227 ARG A C 1
ATOM 1824 O O . ARG A 1 227 ? -18.492 8.049 5.100 1.00 92.31 227 ARG A O 1
ATOM 1831 N N . TYR A 1 228 ? -18.720 6.241 3.793 1.00 93.38 228 TYR A N 1
ATOM 1832 C CA . TYR A 1 228 ? -18.852 5.266 4.886 1.00 93.38 228 TYR A CA 1
ATOM 1833 C C . TYR A 1 228 ? -17.609 5.144 5.793 1.00 93.38 228 TYR A C 1
ATOM 1835 O O . TYR A 1 228 ? -17.691 4.615 6.904 1.00 93.38 228 TYR A O 1
ATOM 1843 N N . VAL A 1 229 ? -16.434 5.613 5.359 1.00 96.06 229 VAL A N 1
ATOM 1844 C CA . VAL A 1 229 ? -15.184 5.494 6.130 1.00 96.06 229 VAL A CA 1
ATOM 1845 C C . VAL A 1 229 ? -15.131 6.513 7.269 1.00 96.06 229 VAL A C 1
ATOM 1847 O O . VAL A 1 229 ? -14.611 6.207 8.343 1.00 96.06 229 VAL A O 1
ATOM 1850 N N . VAL A 1 230 ? -15.681 7.716 7.077 1.00 97.06 230 VAL A N 1
ATOM 1851 C CA . VAL A 1 230 ? -15.626 8.789 8.085 1.00 97.06 230 VAL A CA 1
ATOM 1852 C C . VAL A 1 230 ? -16.313 8.383 9.401 1.00 97.06 230 VAL A C 1
ATOM 1854 O O . VAL A 1 230 ? -15.659 8.502 10.446 1.00 97.06 230 VAL A O 1
ATOM 1857 N N . PRO A 1 231 ? -17.539 7.816 9.398 1.00 96.94 231 PRO A N 1
ATOM 1858 C CA . PRO A 1 231 ? -18.147 7.231 10.593 1.00 96.94 231 PRO A CA 1
ATOM 1859 C C . PRO A 1 231 ? -17.251 6.203 11.294 1.00 96.94 231 PRO A C 1
ATOM 1861 O O . PRO A 1 231 ? -17.112 6.245 12.513 1.00 96.94 231 PRO A O 1
ATOM 1864 N N . ARG A 1 232 ? -16.560 5.327 10.551 1.00 97.44 232 ARG A N 1
ATOM 1865 C CA . ARG A 1 232 ? -15.654 4.312 11.130 1.00 97.44 232 ARG A CA 1
ATOM 1866 C C . ARG A 1 232 ? -14.460 4.944 11.843 1.00 97.44 232 ARG A C 1
ATOM 1868 O O . ARG A 1 232 ? -14.122 4.537 12.953 1.00 97.44 232 ARG A O 1
ATOM 1875 N N . ILE A 1 233 ? -13.864 5.991 11.267 1.00 98.38 233 ILE A N 1
ATOM 1876 C CA . ILE A 1 233 ? -12.787 6.750 11.926 1.00 98.38 233 ILE A CA 1
ATOM 1877 C C . ILE A 1 233 ? -13.301 7.387 13.228 1.00 98.38 233 ILE A C 1
ATOM 1879 O O . ILE A 1 233 ? -12.614 7.338 14.252 1.00 98.38 233 ILE A O 1
ATOM 1883 N N . ILE A 1 234 ? -14.503 7.975 13.205 1.00 98.56 234 ILE A N 1
ATOM 1884 C CA . ILE A 1 234 ? -15.122 8.593 14.386 1.00 98.56 234 ILE A CA 1
ATOM 1885 C C . ILE A 1 234 ? -15.420 7.538 15.457 1.00 98.56 234 ILE A C 1
ATOM 1887 O O . ILE A 1 234 ? -15.082 7.755 16.619 1.00 98.56 234 ILE A O 1
ATOM 1891 N N . PHE A 1 235 ? -15.978 6.388 15.077 1.00 98.50 235 PHE A N 1
ATOM 1892 C CA . PHE A 1 235 ? -16.266 5.280 15.986 1.00 98.50 235 PHE A CA 1
ATOM 1893 C C . PHE A 1 235 ? -15.019 4.849 16.760 1.00 98.50 235 PHE A C 1
ATOM 1895 O O . PHE A 1 235 ? -15.048 4.775 17.986 1.00 98.50 235 PHE A O 1
ATOM 1902 N N . LEU A 1 236 ? -13.899 4.625 16.063 1.00 98.56 236 LEU A N 1
ATOM 1903 C CA . LEU A 1 236 ? -12.654 4.200 16.707 1.00 98.56 236 LEU A CA 1
ATOM 1904 C C . LEU A 1 236 ? -12.107 5.262 17.678 1.00 98.56 236 LEU A C 1
ATOM 1906 O O . LEU A 1 236 ? -11.531 4.913 18.708 1.00 98.56 236 LEU A O 1
ATOM 1910 N N . ARG A 1 237 ? -12.323 6.559 17.402 1.00 98.56 237 ARG A N 1
ATOM 1911 C CA . ARG A 1 237 ? -11.998 7.635 18.358 1.00 98.56 237 ARG A CA 1
ATOM 1912 C C . ARG A 1 237 ? -12.885 7.593 19.596 1.00 98.56 237 ARG A C 1
ATOM 1914 O O . ARG A 1 237 ? -12.364 7.732 20.698 1.00 98.56 237 ARG A O 1
ATOM 1921 N N . ILE A 1 238 ? -14.194 7.409 19.422 1.00 98.69 238 ILE A N 1
ATOM 1922 C CA . ILE A 1 238 ? -15.149 7.303 20.537 1.00 98.69 238 ILE A CA 1
ATOM 1923 C C . ILE A 1 238 ? -14.776 6.114 21.424 1.00 98.69 238 ILE A C 1
ATOM 1925 O O . ILE A 1 238 ? -14.650 6.286 22.635 1.00 98.69 238 ILE A O 1
ATOM 1929 N N . LEU A 1 239 ? -14.508 4.952 20.816 1.00 98.50 239 LEU A N 1
ATOM 1930 C CA . LEU A 1 239 ? -14.036 3.757 21.513 1.00 98.50 239 LEU A CA 1
ATOM 1931 C C . LEU A 1 239 ? -12.799 4.067 22.370 1.00 98.50 239 LEU A C 1
ATOM 1933 O O . LEU A 1 239 ? -12.833 3.842 23.576 1.00 98.50 239 LEU A O 1
ATOM 1937 N N . LEU A 1 240 ? -11.742 4.643 21.783 1.00 98.38 240 LEU A N 1
ATOM 1938 C CA . LEU A 1 240 ? -10.510 4.976 22.513 1.00 98.38 240 LEU A CA 1
ATOM 1939 C C . LEU A 1 240 ? -10.709 6.003 23.637 1.00 98.38 240 LEU A C 1
ATOM 1941 O O . LEU A 1 240 ? -10.003 5.959 24.642 1.00 98.38 240 LEU A O 1
ATOM 1945 N N . LEU A 1 241 ? -11.630 6.957 23.481 1.00 98.44 241 LEU A N 1
ATOM 1946 C CA . LEU A 1 241 ? -11.935 7.922 24.540 1.00 98.44 241 LEU A CA 1
ATOM 1947 C C . LEU A 1 241 ? -12.657 7.244 25.703 1.00 98.44 241 LEU A C 1
ATOM 1949 O O . LEU A 1 241 ? -12.239 7.401 26.851 1.00 98.44 241 LEU A O 1
ATOM 1953 N N . MET A 1 242 ? -13.675 6.433 25.409 1.00 98.31 242 MET A N 1
ATOM 1954 C CA . MET A 1 242 ? -14.449 5.716 26.423 1.00 98.31 242 MET A CA 1
ATOM 1955 C C . MET A 1 242 ? -13.594 4.714 27.207 1.00 98.31 242 MET A C 1
ATOM 1957 O O . MET A 1 242 ? -13.709 4.648 28.430 1.00 98.31 242 MET A O 1
ATOM 1961 N N . THR A 1 243 ? -12.687 3.985 26.548 1.00 97.31 243 THR A N 1
ATOM 1962 C CA . THR A 1 243 ? -11.775 3.036 27.222 1.00 97.31 243 THR A CA 1
ATOM 1963 C C . THR A 1 243 ? -10.752 3.738 28.114 1.00 97.31 243 THR A C 1
ATOM 1965 O O . THR A 1 243 ? -10.299 3.168 29.106 1.00 97.31 243 THR A O 1
ATOM 1968 N N . LYS A 1 244 ? -10.416 4.995 27.800 1.00 97.38 244 LYS A N 1
ATOM 1969 C CA . LYS A 1 244 ? -9.551 5.870 28.606 1.00 97.38 244 LYS A CA 1
ATOM 1970 C C . LYS A 1 244 ? -10.332 6.720 29.620 1.00 97.38 244 LYS A C 1
ATOM 1972 O O . LYS A 1 244 ? -9.729 7.593 30.239 1.00 97.38 244 LYS A O 1
ATOM 1977 N N . LYS A 1 245 ? -11.646 6.496 29.785 1.00 97.44 245 LYS A N 1
ATOM 1978 C CA . LYS A 1 245 ? -12.548 7.289 30.648 1.00 97.44 245 LYS A CA 1
ATOM 1979 C C . LYS A 1 245 ? -12.494 8.801 30.358 1.00 97.44 245 LYS A C 1
ATOM 1981 O O . LYS A 1 245 ? -12.564 9.619 31.270 1.00 97.44 245 LYS A O 1
ATOM 1986 N N . LYS A 1 246 ? -12.339 9.172 29.085 1.00 98.12 246 LYS A N 1
ATOM 1987 C CA . LYS A 1 246 ? -12.360 10.559 28.598 1.00 98.12 246 LYS A CA 1
ATOM 1988 C C . LYS A 1 246 ? -13.710 10.883 27.966 1.00 98.12 246 LYS A C 1
ATOM 1990 O O . LYS A 1 246 ? -14.363 9.992 27.431 1.00 98.12 246 LYS A O 1
ATOM 1995 N N . ASP A 1 247 ? -14.086 12.160 27.982 1.00 97.81 247 ASP A N 1
ATOM 1996 C CA . ASP A 1 247 ? -15.339 12.646 27.398 1.00 97.81 247 ASP A CA 1
ATOM 1997 C C . ASP A 1 247 ? -15.389 12.437 25.863 1.00 97.81 247 ASP A C 1
ATOM 1999 O O . ASP A 1 247 ? -14.556 12.995 25.137 1.00 97.81 247 ASP A O 1
ATOM 2003 N N . PRO A 1 248 ? -16.352 11.650 25.336 1.00 98.44 248 PRO A N 1
ATOM 2004 C CA . PRO A 1 248 ? -16.522 11.434 23.904 1.00 98.44 248 PRO A CA 1
ATOM 2005 C C . PRO A 1 248 ? -17.495 12.423 23.234 1.00 98.44 248 PRO A C 1
ATOM 2007 O O . PRO A 1 248 ? -17.712 12.309 22.025 1.00 98.44 248 PRO A O 1
ATOM 2010 N N . SER A 1 249 ? -18.085 13.382 23.960 1.00 98.12 249 SER A N 1
ATOM 2011 C CA . SER A 1 249 ? -19.235 14.192 23.511 1.00 98.12 249 SER A CA 1
ATOM 2012 C C . SER A 1 249 ? -19.029 14.897 22.167 1.00 98.12 249 SER A C 1
ATOM 2014 O O . SER A 1 249 ? -19.893 14.831 21.290 1.00 98.12 249 SER A O 1
ATOM 2016 N N . LEU A 1 250 ? -17.851 15.492 21.942 1.00 98.12 250 LEU A N 1
ATOM 2017 C CA . LEU A 1 250 ? -17.509 16.122 20.660 1.00 98.12 250 LEU A CA 1
ATOM 2018 C C . LEU A 1 250 ? -17.611 15.138 19.482 1.00 98.12 250 LEU A C 1
ATOM 2020 O O . LEU A 1 250 ? -18.100 15.483 18.404 1.00 98.12 250 LEU A O 1
ATOM 2024 N N . TRP A 1 251 ? -17.123 13.912 19.670 1.00 98.38 251 TRP A N 1
ATOM 2025 C CA . TRP A 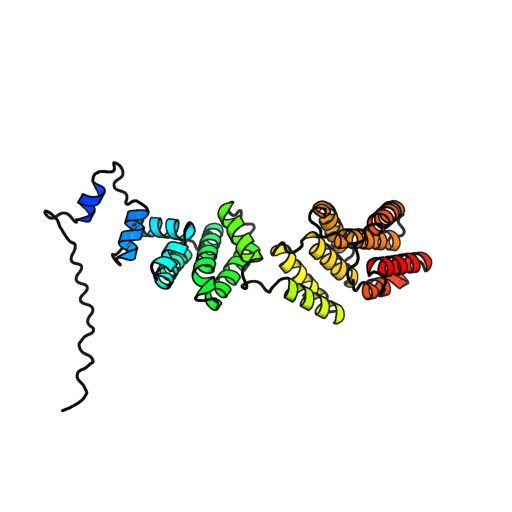1 251 ? -17.115 12.888 18.627 1.00 98.38 251 TRP A CA 1
ATOM 2026 C C . TRP A 1 251 ? -18.483 12.237 18.460 1.00 98.38 251 TRP A C 1
ATOM 2028 O O . TRP A 1 251 ? -18.862 11.945 17.329 1.00 98.38 251 TRP A O 1
ATOM 2038 N N . MET A 1 252 ? -19.256 12.107 19.540 1.00 98.38 252 MET A N 1
ATOM 2039 C CA . MET A 1 252 ? -20.657 11.679 19.488 1.00 98.38 252 MET A CA 1
ATOM 2040 C C . MET A 1 252 ? -21.511 12.645 18.655 1.00 98.38 252 MET A C 1
ATOM 2042 O O . MET A 1 252 ? -22.263 12.206 17.787 1.00 98.38 252 MET A O 1
ATOM 2046 N N . ALA A 1 253 ? -21.353 13.959 18.850 1.00 97.94 253 ALA A N 1
ATOM 2047 C CA . ALA A 1 253 ? -22.057 14.968 18.054 1.00 97.94 253 ALA A CA 1
ATOM 2048 C C . ALA A 1 253 ? -21.704 14.876 16.558 1.00 97.94 253 ALA A C 1
ATOM 2050 O O . ALA A 1 253 ? -22.586 14.957 15.702 1.00 97.94 253 ALA A O 1
ATOM 2051 N N . ARG A 1 254 ? -20.423 14.644 16.235 1.00 97.69 254 ARG A N 1
ATOM 2052 C CA . ARG A 1 254 ? -19.977 14.414 14.849 1.00 97.69 254 ARG A CA 1
ATOM 2053 C C . ARG A 1 254 ? -20.561 13.131 14.271 1.00 97.69 254 ARG A C 1
ATOM 2055 O O . ARG A 1 254 ? -21.092 13.173 13.171 1.00 97.69 254 ARG A O 1
ATOM 2062 N N . MET A 1 255 ? -20.514 12.029 15.019 1.00 97.19 255 MET A N 1
ATOM 2063 C CA . MET A 1 255 ? -21.105 10.755 14.609 1.00 97.19 255 MET A CA 1
ATOM 2064 C C . MET A 1 255 ? -22.589 10.920 14.278 1.00 97.19 255 MET A C 1
ATOM 2066 O O . MET A 1 255 ? -23.025 10.497 13.216 1.00 97.19 255 MET A O 1
ATOM 2070 N N . LYS A 1 256 ? -23.353 11.605 15.138 1.00 96.31 256 LYS A N 1
ATOM 2071 C CA . LYS A 1 256 ? -24.776 11.879 14.902 1.00 96.31 256 LYS A CA 1
ATOM 2072 C C . LYS A 1 256 ? -25.014 12.608 13.577 1.00 96.31 256 LYS A C 1
ATOM 2074 O O . LYS A 1 256 ? -25.952 12.257 12.874 1.00 96.31 256 LYS A O 1
ATOM 2079 N N . LYS A 1 257 ? -24.176 13.594 13.236 1.00 95.88 257 LYS A N 1
ATOM 2080 C CA . LYS A 1 257 ? -24.257 14.310 11.955 1.00 95.88 257 LYS A CA 1
ATOM 2081 C C . LYS A 1 257 ? -23.943 13.391 10.774 1.00 95.88 257 LYS A C 1
ATOM 2083 O O . LYS A 1 257 ? -24.671 13.403 9.792 1.00 95.88 257 LYS A O 1
ATOM 2088 N N . GLU A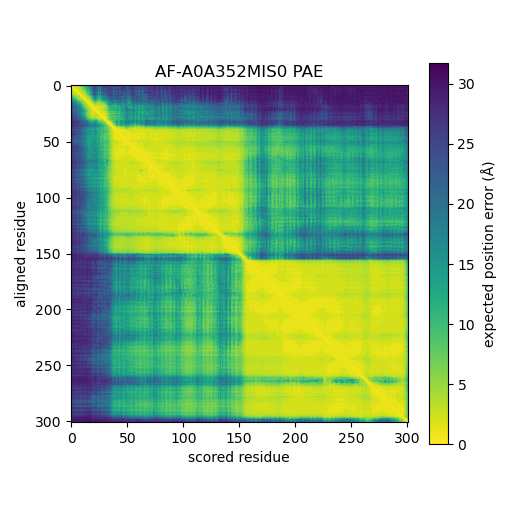 1 258 ? -22.883 12.590 10.871 1.00 94.81 258 GLU A N 1
ATOM 2089 C CA . GLU A 1 258 ? -22.521 11.666 9.791 1.00 94.81 258 GLU A CA 1
ATOM 2090 C C . GLU A 1 258 ? -23.600 10.599 9.564 1.00 94.81 258 GLU A C 1
ATOM 2092 O O . GLU A 1 258 ? -23.885 10.273 8.416 1.00 94.81 258 GLU A O 1
ATOM 2097 N N . LEU A 1 259 ? -24.250 10.127 10.637 1.00 92.94 259 LEU A N 1
ATOM 2098 C CA . LEU A 1 259 ? -25.336 9.141 10.593 1.00 92.94 259 LEU A CA 1
ATOM 2099 C C . LEU A 1 259 ? -26.616 9.625 9.887 1.00 92.94 259 LEU A C 1
ATOM 2101 O O . LEU A 1 259 ? -27.493 8.816 9.602 1.00 92.94 259 LEU A O 1
ATOM 2105 N N . GLN A 1 260 ? -26.741 10.923 9.598 1.00 92.06 260 GLN A N 1
ATOM 2106 C CA . GLN A 1 260 ? -27.873 11.477 8.842 1.00 92.06 260 GLN A CA 1
ATOM 2107 C C . GLN A 1 260 ? -27.723 11.306 7.323 1.00 92.06 260 GLN A C 1
ATOM 2109 O O . GLN A 1 260 ? -28.675 11.560 6.588 1.00 92.06 260 GLN A O 1
ATOM 2114 N N . ASN A 1 261 ? -26.548 10.893 6.839 1.00 88.75 261 ASN A N 1
ATOM 2115 C CA . ASN A 1 261 ? -26.300 10.703 5.414 1.00 88.75 261 ASN A CA 1
ATOM 2116 C C . ASN A 1 261 ? -26.711 9.282 4.975 1.00 88.75 261 ASN A C 1
ATOM 2118 O O . ASN A 1 261 ? -26.293 8.321 5.614 1.00 88.75 261 ASN A O 1
ATOM 2122 N N . PRO A 1 262 ? -27.461 9.106 3.873 1.00 80.75 262 PRO A N 1
ATOM 2123 C CA . PRO A 1 262 ? -27.936 7.787 3.440 1.00 80.75 262 PRO A CA 1
ATOM 2124 C C . PRO A 1 262 ? -26.831 6.865 2.885 1.00 80.75 262 PRO A C 1
ATOM 2126 O O . PRO A 1 262 ? -26.963 5.650 2.964 1.00 80.75 262 PRO A O 1
ATOM 2129 N N . ASP A 1 263 ? -25.714 7.408 2.388 1.00 81.19 263 ASP A N 1
ATOM 2130 C CA . ASP A 1 263 ? -24.649 6.635 1.709 1.00 81.19 263 ASP A CA 1
ATOM 2131 C C . ASP A 1 263 ? -23.535 6.127 2.646 1.00 81.19 263 ASP A C 1
ATOM 2133 O O . ASP A 1 263 ? -22.384 5.938 2.239 1.00 81.19 263 ASP A O 1
ATOM 2137 N N . ILE A 1 264 ? -23.823 5.993 3.939 1.00 81.94 264 ILE A N 1
ATOM 2138 C CA . ILE A 1 264 ? -22.813 5.635 4.950 1.00 81.94 264 ILE A CA 1
ATOM 2139 C C . ILE A 1 264 ? -22.821 4.157 5.322 1.00 81.94 264 ILE A C 1
ATOM 2141 O O . ILE A 1 264 ? -21.947 3.717 6.071 1.00 81.94 264 ILE A O 1
ATOM 2145 N N . PHE A 1 265 ? -23.820 3.413 4.855 1.00 81.50 265 PHE A N 1
ATOM 2146 C CA . PHE A 1 265 ? -24.036 2.037 5.264 1.00 81.50 265 PHE A CA 1
ATOM 2147 C C . PHE A 1 265 ? -23.144 1.113 4.448 1.00 81.50 265 PHE A C 1
ATOM 2149 O O . PHE A 1 265 ? -23.232 1.037 3.225 1.00 81.50 265 PHE A O 1
ATOM 2156 N N . MET A 1 266 ? -22.254 0.420 5.144 1.00 81.50 266 MET A N 1
ATOM 2157 C CA . MET A 1 266 ? -21.481 -0.669 4.574 1.00 81.50 266 MET A CA 1
ATOM 2158 C C . MET A 1 266 ? -21.141 -1.639 5.692 1.00 81.50 266 MET A C 1
ATOM 2160 O O . MET A 1 266 ? -20.726 -1.218 6.780 1.00 81.50 266 MET A O 1
ATOM 2164 N N . GLU A 1 267 ? -21.250 -2.928 5.386 1.00 82.88 267 GLU A N 1
ATOM 2165 C CA . GLU A 1 267 ? -20.938 -4.016 6.300 1.00 82.88 267 GLU A CA 1
ATOM 2166 C C . GLU A 1 267 ? -19.593 -3.793 7.005 1.00 82.88 267 GLU A C 1
ATOM 2168 O O . GLU A 1 267 ? -18.564 -3.464 6.394 1.00 82.88 267 GLU A O 1
ATOM 2173 N N . TRP A 1 268 ? -19.616 -3.916 8.331 1.00 87.00 268 TRP A N 1
ATOM 2174 C CA . TRP A 1 268 ? -18.451 -3.674 9.165 1.00 87.00 268 TRP A CA 1
ATOM 2175 C C . TRP A 1 268 ? -18.366 -4.671 10.314 1.00 87.00 268 TRP A C 1
ATOM 2177 O O . TRP A 1 268 ? -19.113 -4.603 11.290 1.00 87.00 268 TRP A O 1
ATOM 2187 N N . HIS A 1 269 ? -17.391 -5.570 10.208 1.00 87.62 269 HIS A N 1
ATOM 2188 C CA . HIS A 1 269 ? -17.069 -6.587 11.203 1.00 87.62 269 HIS A CA 1
ATOM 2189 C C . HIS A 1 269 ? -16.359 -5.962 12.418 1.00 87.62 269 HIS A C 1
ATOM 2191 O O . HIS A 1 269 ? -15.126 -5.943 12.488 1.00 87.62 269 HIS A O 1
ATOM 2197 N N . ILE A 1 270 ? -17.122 -5.374 13.346 1.00 94.12 270 ILE A N 1
ATOM 2198 C CA . ILE A 1 270 ? -16.586 -4.673 14.530 1.00 94.12 270 ILE A CA 1
ATOM 2199 C C . ILE A 1 270 ? -16.833 -5.408 15.853 1.00 94.12 270 ILE A C 1
ATOM 2201 O O . ILE A 1 270 ? -16.188 -5.089 16.849 1.00 94.12 270 ILE A O 1
ATOM 2205 N N . GLN A 1 271 ? -17.700 -6.423 15.866 1.00 95.06 271 GLN A N 1
ATOM 2206 C CA . GLN A 1 271 ? -18.042 -7.171 17.079 1.00 95.06 271 GLN A CA 1
ATOM 2207 C C . GLN A 1 271 ? -16.819 -7.748 17.819 1.00 95.06 271 GLN A C 1
ATOM 2209 O O . GLN A 1 271 ? -16.721 -7.505 19.022 1.00 95.06 271 GLN A O 1
ATOM 2214 N N . PRO A 1 272 ? -15.821 -8.366 17.144 1.00 95.81 272 PRO A N 1
ATOM 2215 C CA . PRO A 1 272 ? -14.632 -8.872 17.837 1.00 95.81 272 PRO A CA 1
ATOM 2216 C C . PRO A 1 272 ? -13.878 -7.789 18.616 1.00 95.81 272 PRO A C 1
ATOM 2218 O O . PRO A 1 272 ? -13.287 -8.051 19.661 1.00 95.81 272 PRO A O 1
ATOM 2221 N N . LEU A 1 273 ? -13.909 -6.548 18.119 1.00 96.06 273 LEU A N 1
ATOM 2222 C CA . LEU A 1 273 ? -13.29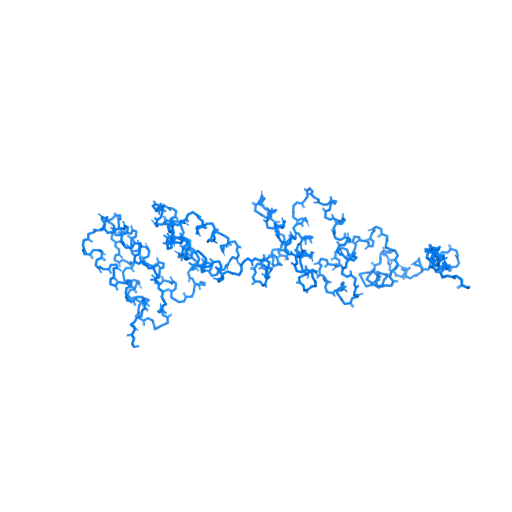7 -5.421 18.805 1.00 96.06 273 LEU A CA 1
ATOM 2223 C C . LEU A 1 273 ? -14.092 -5.046 20.062 1.00 96.06 273 LEU A C 1
ATOM 2225 O O . LEU A 1 273 ? -13.497 -4.833 21.113 1.00 96.06 273 LEU A O 1
ATOM 2229 N N . LEU A 1 274 ? -15.423 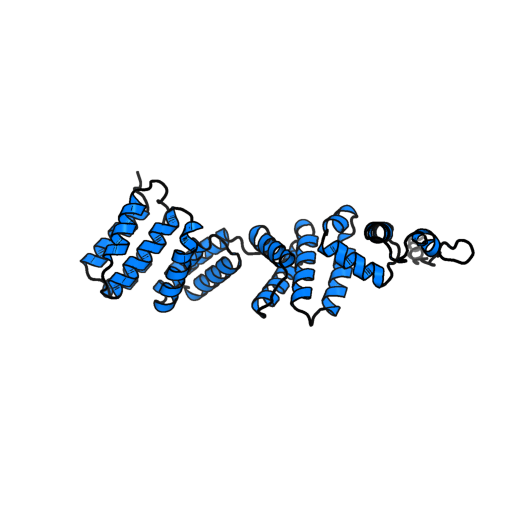-4.987 19.978 1.00 97.38 274 LEU A N 1
ATOM 2230 C CA . LEU A 1 274 ? -16.273 -4.700 21.138 1.00 97.38 274 LEU A CA 1
ATOM 2231 C C . LEU A 1 274 ? -16.099 -5.743 22.245 1.00 97.38 274 LEU A C 1
ATOM 2233 O O . LEU A 1 274 ? -15.975 -5.371 23.412 1.00 97.38 274 LEU A O 1
ATOM 2237 N N . ASP A 1 275 ? -16.005 -7.019 21.874 1.00 97.31 275 ASP A N 1
ATOM 2238 C CA . ASP A 1 275 ? -15.840 -8.120 22.822 1.00 97.31 275 ASP A CA 1
ATOM 2239 C C . ASP A 1 275 ? -14.534 -7.996 23.621 1.00 97.31 275 ASP A C 1
ATOM 2241 O O . ASP A 1 275 ? -14.548 -8.112 24.847 1.00 97.31 275 ASP A O 1
ATOM 2245 N N . ILE A 1 276 ? -13.416 -7.670 22.956 1.00 96.94 276 ILE A N 1
ATOM 2246 C CA . ILE A 1 276 ? -12.109 -7.479 23.615 1.00 96.94 276 ILE A CA 1
ATOM 2247 C C . ILE A 1 276 ? -12.130 -6.289 24.583 1.00 96.94 276 ILE A C 1
ATOM 2249 O O . ILE A 1 276 ? -11.502 -6.332 25.642 1.00 96.94 276 ILE A O 1
ATOM 2253 N N . PHE A 1 277 ? -12.855 -5.221 24.248 1.00 97.44 277 PHE A N 1
ATOM 2254 C CA . PHE A 1 277 ? -12.933 -4.030 25.095 1.00 97.44 277 PHE A CA 1
ATOM 2255 C C . PHE A 1 277 ? -14.047 -4.089 26.150 1.00 97.44 277 PHE A C 1
ATOM 2257 O O . PHE A 1 277 ? -14.095 -3.211 27.013 1.00 97.44 277 PHE A O 1
ATOM 2264 N N . LYS A 1 278 ? -14.904 -5.118 26.148 1.00 97.62 278 LYS A N 1
ATOM 2265 C CA . LYS A 1 278 ? -16.066 -5.230 27.046 1.00 97.62 278 LYS A CA 1
ATOM 2266 C C . LYS A 1 278 ? -15.705 -5.098 28.525 1.00 97.62 278 LYS A C 1
ATOM 2268 O O . LYS A 1 278 ? -16.386 -4.376 29.243 1.00 97.62 278 LYS A O 1
ATOM 2273 N N . SER A 1 279 ? -14.620 -5.729 28.976 1.00 97.06 279 SER A N 1
ATOM 2274 C CA . SER A 1 279 ? -14.166 -5.664 30.379 1.00 97.06 279 SER A CA 1
ATOM 2275 C C . SER A 1 279 ? -13.600 -4.299 30.791 1.00 97.06 279 SER A C 1
ATOM 2277 O O . SER A 1 279 ? -13.455 -4.019 31.978 1.00 97.06 279 SER A O 1
ATOM 2279 N N . ARG A 1 280 ? -13.272 -3.442 29.819 1.00 97.25 280 ARG A N 1
ATOM 2280 C CA . ARG A 1 280 ? -12.669 -2.116 30.030 1.00 97.25 280 ARG A CA 1
ATOM 2281 C C . ARG A 1 280 ? -13.665 -0.973 29.874 1.00 97.25 280 ARG A C 1
ATOM 2283 O O . ARG A 1 280 ? -13.322 0.180 30.130 1.00 97.25 280 ARG A O 1
ATOM 2290 N N . LEU A 1 281 ? -14.875 -1.284 29.431 1.00 97.81 281 LEU A N 1
ATOM 2291 C CA . LEU A 1 281 ? -15.963 -0.340 29.243 1.00 97.81 281 LEU A CA 1
ATOM 2292 C C . LEU A 1 281 ? -16.957 -0.472 30.397 1.00 97.81 281 LEU A C 1
ATOM 2294 O O . LEU A 1 281 ? -17.154 -1.548 30.956 1.00 97.81 281 LEU A O 1
ATOM 2298 N N . THR A 1 282 ? -17.631 0.627 30.734 1.00 97.88 282 THR A N 1
ATOM 2299 C CA . THR A 1 282 ? -18.857 0.535 31.534 1.00 97.88 282 THR A CA 1
ATOM 2300 C C . THR A 1 282 ? -19.943 -0.155 30.704 1.00 97.88 282 THR A C 1
ATOM 2302 O O . THR A 1 282 ? -19.915 -0.109 29.470 1.00 97.88 282 THR A O 1
ATOM 2305 N N . ALA A 1 283 ? -20.931 -0.764 31.366 1.00 97.69 283 ALA A N 1
ATOM 2306 C CA . ALA A 1 283 ? -22.061 -1.391 30.676 1.00 97.69 283 ALA A CA 1
ATOM 2307 C C . ALA A 1 283 ? -22.787 -0.404 29.741 1.00 97.69 283 ALA A C 1
ATOM 2309 O O . ALA A 1 283 ? -23.165 -0.759 28.625 1.00 97.69 283 ALA A O 1
ATOM 2310 N N . GLU A 1 284 ? -22.913 0.853 30.171 1.00 98.00 284 GLU A N 1
ATOM 2311 C CA . GLU A 1 284 ? -23.494 1.935 29.379 1.00 98.00 284 GLU A CA 1
ATOM 2312 C C . GLU A 1 284 ? -22.649 2.269 28.141 1.00 98.00 284 GLU A C 1
ATOM 2314 O O . GLU A 1 284 ? -23.171 2.245 27.028 1.00 98.00 284 GLU A O 1
ATOM 2319 N N . ASN A 1 285 ? -21.336 2.486 28.295 1.00 98.12 285 ASN A N 1
ATOM 2320 C CA . ASN A 1 285 ? -20.452 2.788 27.163 1.00 98.12 285 ASN A CA 1
ATOM 2321 C C . ASN A 1 285 ? -20.418 1.638 26.149 1.00 98.12 285 ASN A C 1
ATOM 2323 O O . ASN A 1 285 ? -20.461 1.875 24.942 1.00 98.12 285 ASN A O 1
ATOM 2327 N N . HIS A 1 286 ? -20.389 0.390 26.624 1.00 98.19 286 HIS A N 1
ATOM 2328 C CA . HIS A 1 286 ? -20.476 -0.781 25.754 1.00 98.19 286 HIS A CA 1
ATOM 2329 C C . HIS A 1 286 ? -21.802 -0.805 24.977 1.00 98.19 286 HIS A C 1
ATOM 2331 O O . HIS A 1 286 ? -21.798 -1.014 23.765 1.00 98.19 286 HIS A O 1
ATOM 2337 N N . LYS A 1 287 ? -22.937 -0.537 25.642 1.00 98.06 287 LYS A N 1
ATOM 2338 C CA . LYS A 1 287 ? -24.257 -0.464 24.993 1.00 98.06 287 LYS A CA 1
ATOM 2339 C C . LYS A 1 287 ? -24.319 0.642 23.934 1.00 98.06 287 LYS A C 1
ATOM 2341 O O . LYS A 1 287 ? -24.851 0.408 22.848 1.00 98.06 287 LYS A O 1
ATOM 2346 N N . VAL A 1 288 ? -23.757 1.818 24.218 1.00 98.06 288 VAL A N 1
ATOM 2347 C CA . VAL A 1 288 ? -23.677 2.929 23.254 1.00 98.06 288 VAL A CA 1
ATOM 2348 C C . VAL A 1 288 ? -22.860 2.525 22.028 1.00 98.06 288 VAL A C 1
ATOM 2350 O O . VAL A 1 288 ? -23.339 2.673 20.905 1.00 98.06 288 VAL A O 1
ATOM 2353 N N . LEU A 1 289 ? -21.664 1.965 22.221 1.00 98.00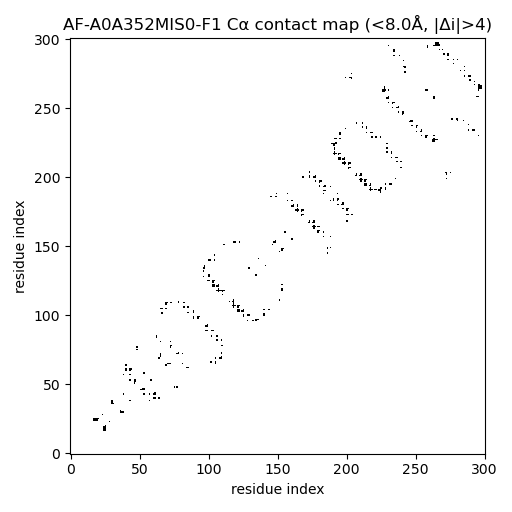 289 LEU A N 1
ATOM 2354 C CA . LEU A 1 289 ? -20.802 1.529 21.119 1.00 98.00 289 LEU A CA 1
ATOM 2355 C C . LEU A 1 289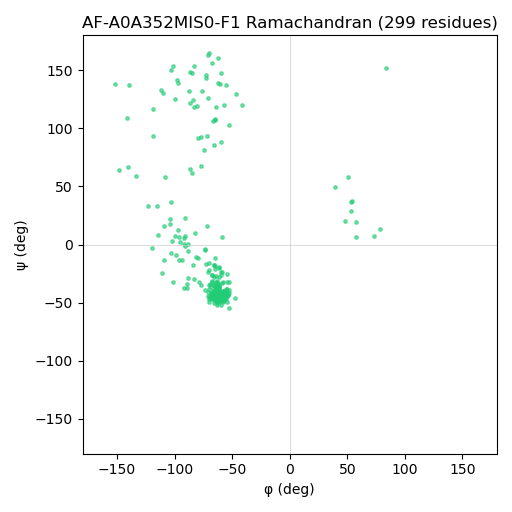 ? -21.446 0.417 20.282 1.00 98.00 289 LEU A C 1
ATOM 2357 O O . LEU A 1 289 ? -21.411 0.489 19.057 1.00 98.00 289 LEU A O 1
ATOM 2361 N N . ALA A 1 290 ? -22.094 -0.563 20.914 1.00 97.19 290 ALA A N 1
ATOM 2362 C CA . ALA A 1 290 ? -22.839 -1.601 20.204 1.00 97.19 290 ALA A CA 1
ATOM 2363 C C . ALA A 1 290 ? -23.987 -1.009 19.363 1.00 97.19 290 ALA A C 1
ATOM 2365 O O . ALA A 1 290 ? -24.160 -1.368 18.202 1.00 97.19 290 ALA A O 1
ATOM 2366 N N . THR A 1 291 ? -24.722 -0.035 19.907 1.00 96.31 291 THR A N 1
ATOM 2367 C CA . THR A 1 291 ? -25.809 0.650 19.185 1.00 96.31 291 THR A CA 1
ATOM 2368 C C . THR A 1 291 ? -25.283 1.445 17.986 1.00 96.31 291 THR A C 1
ATOM 2370 O O . THR A 1 291 ? -25.877 1.414 16.906 1.00 96.31 291 THR A O 1
ATOM 2373 N N . LEU A 1 292 ? -24.148 2.136 18.145 1.00 95.75 292 LEU A N 1
ATOM 2374 C CA . LEU A 1 292 ? -23.489 2.849 17.049 1.00 95.75 292 LEU A CA 1
ATOM 2375 C C . LEU A 1 292 ? -23.012 1.891 15.954 1.00 95.75 292 LEU A C 1
ATOM 2377 O O . LEU A 1 292 ? -23.217 2.178 14.778 1.00 95.75 292 LEU A O 1
ATOM 2381 N N . ALA A 1 293 ? -22.420 0.754 16.331 1.00 94.81 293 ALA A N 1
ATOM 2382 C CA . ALA A 1 293 ? -21.972 -0.267 15.389 1.00 94.81 293 ALA A CA 1
ATOM 2383 C C . ALA A 1 293 ? -23.128 -0.781 14.519 1.00 94.81 293 ALA A C 1
ATOM 2385 O O . ALA A 1 293 ? -23.011 -0.776 13.296 1.00 94.81 293 ALA A O 1
ATOM 2386 N N . VAL A 1 294 ? -24.261 -1.129 15.140 1.00 93.19 294 VAL A N 1
ATOM 2387 C CA . VAL A 1 294 ? -25.481 -1.550 14.428 1.00 93.19 294 VAL A CA 1
ATOM 2388 C C . VAL A 1 294 ? -26.001 -0.436 13.519 1.00 93.19 294 VAL A C 1
ATOM 2390 O O . VAL A 1 294 ? -26.310 -0.675 12.356 1.00 93.19 294 VAL A O 1
ATOM 2393 N N . SER A 1 295 ? -26.033 0.807 14.007 1.00 92.19 295 SER A N 1
ATOM 2394 C CA . SER A 1 295 ? -26.517 1.954 13.222 1.00 92.19 295 SER A CA 1
ATOM 2395 C C . SER A 1 295 ? -25.690 2.204 11.955 1.00 92.19 295 SER A C 1
ATOM 2397 O O . SER A 1 295 ? -26.218 2.713 10.975 1.00 92.19 295 SER A O 1
ATOM 2399 N N . MET A 1 296 ? -24.404 1.841 11.954 1.00 90.75 296 MET A N 1
ATOM 2400 C CA . MET A 1 296 ? -23.510 1.999 10.802 1.00 90.75 296 MET A CA 1
ATOM 2401 C C . MET A 1 296 ? -23.597 0.858 9.777 1.00 90.75 296 MET A C 1
ATOM 2403 O O . MET A 1 296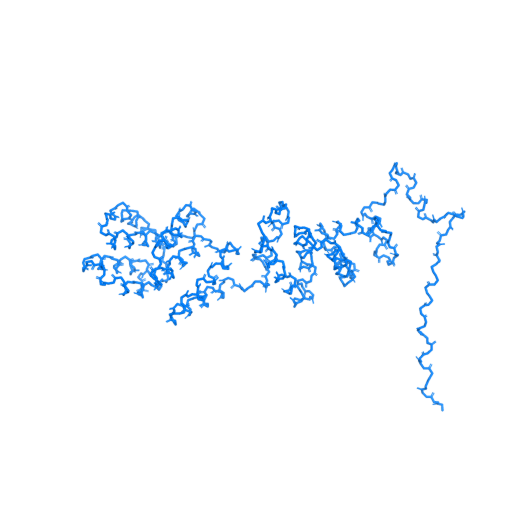 ? -23.137 1.030 8.649 1.00 90.75 296 MET A O 1
ATOM 2407 N N . GLN A 1 297 ? -24.156 -0.297 10.143 1.00 87.12 297 GLN A N 1
ATOM 2408 C CA . GLN A 1 297 ? -24.302 -1.444 9.236 1.00 87.12 297 GLN A CA 1
ATOM 2409 C C . GLN A 1 297 ? -25.503 -1.301 8.287 1.00 87.12 297 GLN A C 1
ATOM 2411 O O . GLN A 1 297 ? -25.583 -2.021 7.299 1.00 87.12 297 GLN A O 1
ATOM 2416 N N . GLY A 1 298 ? -26.381 -0.325 8.537 1.00 75.75 298 GLY A N 1
ATOM 2417 C CA . GLY A 1 298 ? -27.652 -0.179 7.833 1.00 75.75 298 GLY A CA 1
ATOM 2418 C C . GLY A 1 298 ? -28.722 -1.075 8.447 1.00 75.75 298 GLY A C 1
ATOM 2419 O O . GLY A 1 298 ? -28.432 -2.102 9.056 1.00 75.75 298 GLY A O 1
ATOM 2420 N N . LYS A 1 299 ? -29.988 -0.667 8.331 1.00 62.12 299 LYS A N 1
ATOM 2421 C CA . LYS A 1 299 ? -31.088 -1.595 8.591 1.00 62.12 299 LYS A CA 1
ATOM 2422 C C . LYS A 1 299 ? -31.100 -2.583 7.428 1.00 62.12 299 LYS A C 1
ATOM 2424 O O . LYS A 1 299 ? -31.164 -2.139 6.284 1.00 62.12 299 LYS A O 1
ATOM 2429 N N . ASN A 1 300 ? -31.058 -3.882 7.719 1.00 48.62 300 ASN A N 1
ATOM 2430 C CA . ASN A 1 300 ? -31.617 -4.877 6.807 1.00 48.62 300 ASN A CA 1
ATOM 2431 C C . ASN A 1 300 ? -33.103 -4.516 6.668 1.00 48.62 300 ASN A C 1
ATOM 2433 O O . ASN A 1 300 ? -33.902 -4.901 7.521 1.00 48.62 300 ASN A O 1
ATOM 2437 N N . ASN A 1 301 ? -33.432 -3.649 5.713 1.00 42.09 301 ASN A N 1
ATOM 2438 C CA . ASN A 1 301 ? -34.807 -3.455 5.275 1.00 42.09 301 ASN A CA 1
ATOM 2439 C C . ASN A 1 301 ? -35.187 -4.647 4.405 1.00 42.09 301 ASN A C 1
ATOM 2441 O O . ASN A 1 301 ? -34.373 -4.985 3.516 1.00 42.09 301 ASN A O 1
#

Nearest PDB structures (foldseek):
  8ro0-assembly1_J  TM=3.082E-01  e=2.534E-02  Caenorhabditis elegans
  2vq2-assembly1_A-2  TM=4.393E-01  e=3.156E-01  Neisseria meningitidis
  5g04-assembly1_J  TM=3.498E-01  e=2.162E-01  Homo sapiens
  4hnw-assembly1_A  TM=3.137E-01  e=2.453E-01  Saccharomyces cerevisiae S288C
  4hnx-assembly1_A  TM=3.098E-01  e=2.902E-01  Saccharomyces cerevisiae S288C